Protein AF-A0A959AN49-F1 (afdb_monomer)

Sequence (233 aa):
MRTIIFTMLVCLLNAGLTSAQVLQKGQAVFSFNWQNRVAEVIDVRNNSLACTGTNWAAPACSNTAAITQPSNWSLSRMGAIFGIAIDDKGDVFFASSPILGPAIVSDTGIIFRADGANLNTVSDFILNTNTYGPVIKTNTIPNNKNGFGNIAYDRWYQQLFATNLLDGKIYRISGVGSASGSVESVFTPPFNTFNGDINSPVKPGERCWGIGVNLDNDGVVRVYFAREMPYPS

pLDDT: mean 82.5, std 17.89, range [29.95, 98.75]

Radius of gyration: 21.47 Å; Cα contacts (8 Å, |Δi|>4): 547; chains: 1; bounding box: 66×67×55 Å

Secondary structure (DSSP, 8-state):
--------------------PPP-TTEEEEEEEETTEEEEEEE-S--TT--TTS----STTSTTTEEE--TTSBHHHH-SEEEEEE-TT--EEEEE-GGGS---SSSSEEEEEEETTEEEEEEEEEEEESS-S--TTSSEEE-TT--EEEEEEETTTTEEEEEETTT--EEEEE-TTSSS-EEEEEE--SSPPP-S-TTSPPPTTT-EEEEEEEE-TTS-EEEEEEEPPPPP-

Mean predicted aligned error: 9.12 Å

Solvent-accessible surface area (backbone atoms only — not comparable to full-atom values): 13035 Å² total; per-residue (Å²): 142,81,91,77,86,80,85,74,79,84,77,75,78,80,75,78,73,80,68,63,52,57,77,52,95,54,50,46,80,47,64,46,67,58,94,58,31,15,45,38,32,28,61,61,71,82,51,89,76,53,51,86,99,50,87,50,82,55,52,65,94,44,99,86,34,47,78,43,71,39,84,68,43,13,34,92,73,48,8,11,33,65,8,55,32,62,51,99,74,39,30,36,36,38,22,16,4,44,87,61,40,65,26,40,92,58,86,47,54,46,28,32,37,26,39,14,76,28,50,74,42,74,45,59,25,30,27,46,32,89,61,75,72,92,35,72,77,30,46,43,45,62,32,67,59,49,21,31,24,25,29,26,50,34,84,92,77,52,29,38,40,38,20,29,31,25,58,21,29,38,39,34,30,36,41,71,94,50,83,46,32,30,27,72,46,74,48,74,63,99,54,80,79,62,88,67,53,70,90,55,53,42,53,70,48,38,20,27,32,48,47,42,59,47,74,45,98,87,76,48,78,44,78,48,72,37,66,38,71,52,75,89,127

Nearest PDB structures (foldseek):
  3hfq-assembly2_B  TM=6.419E-01  e=7.170E-03  Lactiplantibacillus plantarum
  3qqz-assembly1_A  TM=5.160E-01  e=2.951E-03  Escherichia coli ABU 83972
  3s8z-assembly1_A  TM=6.381E-01  e=2.640E-01  Homo sapiens
  4q1u-assembly1_A  TM=4.882E-01  e=2.235E-01  hybrid
  2w18-assembly1_A  TM=4.534E-01  e=4.228E+00  Homo sapiens

Structure (mmCIF, N/CA/C/O backbone):
data_AF-A0A959AN49-F1
#
_entry.id   AF-A0A959AN49-F1
#
loop_
_atom_site.group_PDB
_atom_site.id
_atom_site.type_symbol
_atom_site.label_atom_id
_atom_site.label_alt_id
_atom_site.label_comp_id
_atom_site.label_asym_id
_atom_site.label_entity_id
_atom_site.label_seq_id
_atom_site.pdbx_PDB_ins_code
_atom_site.Cartn_x
_atom_site.Cartn_y
_atom_site.Cartn_z
_atom_site.occupancy
_atom_site.B_iso_or_equiv
_atom_site.auth_seq_id
_atom_site.auth_comp_id
_atom_site.auth_asym_id
_atom_site.auth_atom_id
_atom_site.pdbx_PDB_model_num
ATOM 1 N N . MET A 1 1 ? -50.898 42.773 34.263 1.00 39.97 1 MET A N 1
ATOM 2 C CA . MET A 1 1 ? -49.509 42.268 34.216 1.00 39.97 1 MET A CA 1
ATOM 3 C C . MET A 1 1 ? -49.530 40.765 34.432 1.00 39.97 1 MET A C 1
ATOM 5 O O . MET A 1 1 ? -49.804 40.324 35.538 1.00 39.97 1 MET A O 1
ATOM 9 N N . ARG A 1 2 ? -49.334 39.982 33.368 1.00 31.53 2 ARG A N 1
ATOM 10 C CA . ARG A 1 2 ? -49.138 38.529 33.430 1.00 31.53 2 ARG A CA 1
ATOM 11 C C . ARG A 1 2 ? -47.893 38.214 32.612 1.00 31.53 2 ARG A C 1
ATOM 13 O O . ARG A 1 2 ? -47.884 38.433 31.406 1.00 31.53 2 ARG A O 1
ATOM 20 N N . THR A 1 3 ? -46.853 37.764 33.297 1.00 37.12 3 THR A N 1
ATOM 21 C CA . THR A 1 3 ? -45.621 37.247 32.706 1.00 37.12 3 THR A CA 1
ATOM 22 C C . THR A 1 3 ? -45.917 35.860 32.146 1.00 37.12 3 THR A C 1
ATOM 24 O O . THR A 1 3 ? -46.301 34.969 32.900 1.00 37.12 3 THR A O 1
ATOM 27 N N . ILE A 1 4 ? -45.766 35.677 30.834 1.00 35.28 4 ILE A N 1
ATOM 28 C CA . ILE A 1 4 ? -45.760 34.359 30.194 1.00 35.28 4 ILE A CA 1
ATOM 29 C C . ILE A 1 4 ? -44.332 34.131 29.703 1.00 35.28 4 ILE A C 1
ATOM 31 O O . ILE A 1 4 ? -43.870 34.788 28.774 1.00 35.28 4 ILE A O 1
ATOM 35 N N . ILE A 1 5 ? -43.629 33.228 30.383 1.00 39.94 5 ILE A N 1
ATOM 36 C CA . ILE A 1 5 ? -42.334 32.691 29.966 1.00 39.94 5 ILE A CA 1
ATOM 37 C C . ILE A 1 5 ? -42.624 31.694 28.842 1.00 39.94 5 ILE A C 1
ATOM 39 O O . ILE A 1 5 ? -43.214 30.645 29.087 1.00 39.94 5 ILE A O 1
ATOM 43 N N . PHE A 1 6 ? -42.239 32.031 27.612 1.00 31.89 6 PHE A N 1
ATOM 44 C CA . PHE A 1 6 ? -42.234 31.094 26.492 1.00 31.89 6 PHE A CA 1
ATOM 45 C C . PHE A 1 6 ? -40.832 30.494 26.371 1.00 31.89 6 PHE A C 1
ATOM 47 O O . PHE A 1 6 ? -39.927 31.072 25.773 1.00 31.89 6 PHE A O 1
ATOM 54 N N . THR A 1 7 ? -40.646 29.323 26.973 1.00 40.81 7 THR A N 1
ATOM 55 C CA . THR A 1 7 ? -39.551 28.417 26.630 1.00 40.81 7 THR A CA 1
ATOM 56 C C . THR A 1 7 ? -39.954 27.704 25.344 1.00 40.81 7 THR A C 1
ATOM 58 O O . THR A 1 7 ? -40.758 26.778 25.378 1.00 40.81 7 THR A O 1
ATOM 61 N N . MET A 1 8 ? -39.422 28.136 24.201 1.00 31.53 8 MET A N 1
ATOM 62 C CA . MET A 1 8 ? -39.514 27.372 22.957 1.00 31.53 8 MET A CA 1
ATOM 63 C C . MET A 1 8 ? -38.113 26.976 22.502 1.00 31.53 8 MET A C 1
ATOM 65 O O . MET A 1 8 ? -37.390 27.726 21.857 1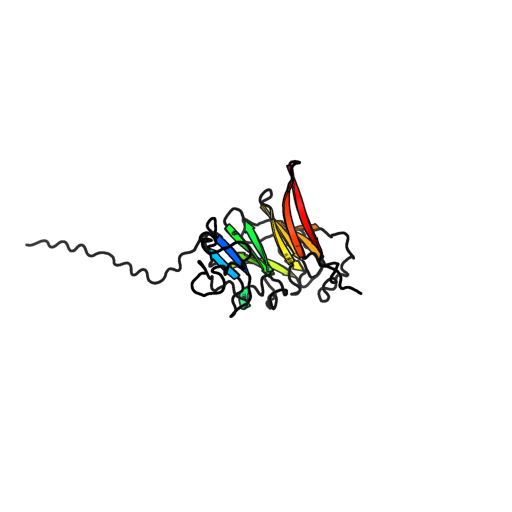.00 31.53 8 MET A O 1
ATOM 69 N N . LEU A 1 9 ? -37.745 25.786 22.980 1.00 31.80 9 LEU A N 1
ATOM 70 C CA . LEU A 1 9 ? -37.114 24.696 22.247 1.00 31.80 9 LEU A CA 1
ATOM 71 C C . LEU A 1 9 ? -36.506 25.102 20.895 1.00 31.80 9 LEU A C 1
ATOM 73 O O . LEU A 1 9 ? -37.203 25.247 19.891 1.00 31.80 9 LEU A O 1
ATOM 77 N N . VAL A 1 10 ? -35.179 25.217 20.881 1.00 33.91 10 VAL A N 1
ATOM 78 C CA . VAL A 1 10 ? -34.376 25.205 19.659 1.00 33.91 10 VAL A CA 1
ATOM 79 C C . VAL A 1 10 ? -34.583 23.841 19.001 1.00 33.91 10 VAL A C 1
ATOM 81 O O . VAL A 1 10 ? -33.917 22.863 19.334 1.00 33.91 10 VAL A O 1
ATOM 84 N N . CYS A 1 11 ? -35.537 23.760 18.077 1.00 29.95 11 CYS A N 1
ATOM 85 C CA . CYS A 1 11 ? -35.588 22.691 17.093 1.00 29.95 11 CYS A CA 1
ATOM 86 C C . CYS A 1 11 ? -34.405 22.893 16.142 1.00 29.95 11 CYS A C 1
ATOM 88 O O . CYS A 1 11 ? -34.531 23.512 15.086 1.00 29.95 11 CYS A O 1
ATOM 90 N N . LEU A 1 12 ? -33.239 22.379 16.537 1.00 34.03 12 LEU A N 1
ATOM 91 C CA . LEU A 1 12 ? -32.187 22.024 15.597 1.00 34.03 12 LEU A CA 1
ATOM 92 C C . LEU A 1 12 ? -32.787 20.984 14.648 1.00 34.03 12 LEU A C 1
ATOM 94 O O . LEU A 1 12 ? -32.855 19.796 14.961 1.00 34.03 12 LEU A O 1
ATOM 98 N N . LEU A 1 13 ? -33.256 21.451 13.489 1.00 35.28 13 LEU A N 1
ATOM 99 C CA . LEU A 1 13 ? -33.349 20.616 12.304 1.00 35.28 13 LEU A CA 1
ATOM 100 C C . LEU A 1 13 ? -31.942 20.075 12.049 1.00 35.28 13 LEU A C 1
ATOM 102 O O . LEU A 1 13 ? -31.096 20.748 11.464 1.00 35.28 13 LEU A O 1
ATOM 106 N N . ASN A 1 14 ? -31.691 18.857 12.518 1.00 35.62 14 ASN A N 1
ATOM 107 C CA . ASN A 1 14 ? -30.514 18.087 12.163 1.00 35.62 14 ASN A CA 1
ATOM 108 C C . ASN A 1 14 ? -30.737 17.549 10.741 1.00 35.62 14 ASN A C 1
ATOM 110 O O . ASN A 1 14 ? -31.022 16.373 10.522 1.00 35.62 14 ASN A O 1
ATOM 114 N N . ALA A 1 15 ? -30.721 18.456 9.766 1.00 35.66 15 ALA A N 1
ATOM 115 C CA . ALA A 1 15 ? -30.702 18.106 8.362 1.00 35.66 15 ALA A CA 1
ATOM 116 C C . ALA A 1 15 ? -29.304 17.559 8.039 1.00 35.66 15 ALA A C 1
ATOM 118 O O . ALA A 1 15 ? -28.360 18.316 7.847 1.00 35.66 15 ALA A O 1
ATOM 119 N N . GLY A 1 16 ? -29.179 16.232 8.014 1.00 35.34 16 GLY A N 1
ATOM 120 C CA . GLY A 1 16 ? -28.219 15.541 7.152 1.00 35.34 16 GLY A CA 1
ATOM 121 C C . GLY A 1 16 ? -26.733 15.819 7.378 1.00 35.34 16 GLY A C 1
ATOM 122 O O . GLY A 1 16 ? -25.984 15.839 6.404 1.00 35.34 16 GLY A O 1
ATOM 123 N N . LEU A 1 17 ? -26.268 15.970 8.620 1.00 35.25 17 LEU A N 1
ATOM 124 C CA . LEU A 1 17 ? -24.846 15.763 8.886 1.00 35.25 17 LEU A CA 1
ATOM 125 C C . LEU A 1 17 ? -24.572 14.261 8.766 1.00 35.25 17 LEU A C 1
ATOM 127 O O . LEU A 1 17 ? -24.818 13.500 9.699 1.00 35.25 17 LEU A O 1
ATOM 131 N N . THR A 1 18 ? -24.096 13.828 7.598 1.00 42.50 18 THR A N 1
ATOM 132 C CA . THR A 1 18 ? -23.381 12.559 7.437 1.00 42.50 18 THR A CA 1
ATOM 133 C C . THR A 1 18 ? -22.259 12.557 8.470 1.00 42.50 18 THR A C 1
ATOM 135 O O . THR A 1 18 ? -21.233 13.210 8.266 1.00 42.50 18 THR A O 1
ATOM 138 N N . SER A 1 19 ? -22.479 11.940 9.634 1.00 45.66 19 SER A N 1
ATOM 139 C CA . SER A 1 19 ? -21.482 11.970 10.695 1.00 45.66 19 SER A CA 1
ATOM 140 C C . SER A 1 19 ? -20.220 11.304 10.169 1.00 45.66 19 SER A C 1
ATOM 142 O O . SER A 1 19 ? -20.286 10.183 9.659 1.00 45.66 19 SER A O 1
ATOM 144 N N . ALA A 1 20 ? -19.089 11.993 10.290 1.00 53.88 20 ALA A N 1
ATOM 145 C CA . ALA A 1 20 ? -17.778 11.378 10.181 1.00 53.88 20 ALA A CA 1
ATOM 146 C C . ALA A 1 20 ? -17.784 10.085 11.011 1.00 53.88 20 ALA A C 1
ATOM 148 O O . ALA A 1 20 ? -18.061 10.120 12.211 1.00 53.88 20 ALA A O 1
ATOM 149 N N . GLN A 1 21 ? -17.588 8.942 10.357 1.00 64.00 21 GLN A N 1
ATOM 150 C CA . GLN A 1 21 ? -17.589 7.651 11.029 1.00 64.00 21 GLN A CA 1
ATOM 151 C C . GLN A 1 21 ? -16.151 7.183 11.216 1.00 64.00 21 GLN A C 1
ATOM 153 O O . GLN A 1 21 ? -15.382 7.165 10.260 1.00 64.00 21 GLN A O 1
ATOM 158 N N . VAL A 1 22 ? -15.831 6.778 12.445 1.00 77.19 22 VAL A N 1
ATOM 159 C CA . VAL A 1 22 ? -14.566 6.138 12.821 1.00 77.19 22 VAL A CA 1
ATOM 160 C C . VAL A 1 22 ? -14.712 4.624 12.721 1.00 77.19 22 VAL A C 1
ATOM 162 O O . VAL A 1 22 ? -15.741 4.083 13.148 1.00 77.19 22 VAL A O 1
ATOM 165 N N . LEU A 1 23 ? -13.683 3.933 12.219 1.00 83.94 23 LEU A N 1
ATOM 166 C CA . LEU A 1 23 ? -13.658 2.469 12.207 1.00 83.94 23 LEU A CA 1
ATOM 167 C C . LEU A 1 23 ? -13.770 1.891 13.625 1.00 83.94 23 LEU A C 1
ATOM 169 O O . LEU A 1 23 ? -13.091 2.315 14.557 1.00 83.94 23 LEU A O 1
ATOM 173 N N . GLN A 1 24 ? -14.622 0.882 13.781 1.00 84.25 24 GLN A N 1
ATOM 174 C CA . GLN A 1 24 ? -14.840 0.165 15.035 1.00 84.25 24 GLN A CA 1
ATOM 175 C C . GLN A 1 24 ? -14.311 -1.267 14.944 1.00 84.25 24 GLN A C 1
ATOM 177 O O . GLN A 1 24 ? -14.293 -1.878 13.875 1.00 84.25 24 GLN A O 1
ATOM 182 N N . LYS A 1 25 ? -13.944 -1.857 16.089 1.00 83.69 25 LYS A N 1
ATOM 183 C CA . LYS A 1 25 ? -13.607 -3.288 16.152 1.00 83.69 25 LYS A CA 1
ATOM 184 C C . LYS A 1 25 ? -14.777 -4.127 15.630 1.00 83.69 25 LYS A C 1
ATOM 186 O O . LYS A 1 25 ? -15.919 -3.923 16.042 1.00 83.69 25 LYS A O 1
ATOM 191 N N . GLY A 1 26 ? -14.469 -5.083 14.755 1.00 81.19 26 GLY A N 1
ATOM 192 C CA . GLY A 1 26 ? -15.471 -5.904 14.073 1.00 81.19 26 GLY A CA 1
ATOM 193 C C . GLY A 1 26 ? -16.054 -5.264 12.810 1.00 81.19 26 GLY A C 1
ATOM 194 O O . GLY A 1 26 ? -16.984 -5.818 12.237 1.00 81.19 26 GLY A O 1
ATOM 195 N N . GLN A 1 27 ? -15.511 -4.130 12.362 1.00 86.12 27 GLN A N 1
ATOM 196 C CA . GLN A 1 27 ? -15.719 -3.620 11.010 1.00 86.12 27 GLN A CA 1
ATOM 197 C C . GLN A 1 27 ? -14.566 -4.061 10.106 1.00 86.12 27 GLN A C 1
ATOM 199 O O . GLN A 1 27 ? -13.435 -4.225 10.566 1.00 86.12 27 GLN A O 1
ATOM 204 N N . ALA A 1 28 ? -14.859 -4.244 8.824 1.00 86.06 28 ALA A N 1
ATOM 205 C CA . ALA A 1 28 ? -13.869 -4.549 7.802 1.00 86.06 28 ALA A CA 1
ATOM 206 C C . ALA A 1 28 ? -13.984 -3.554 6.646 1.00 86.06 28 ALA A C 1
ATOM 208 O O . ALA A 1 28 ? -15.075 -3.074 6.337 1.00 86.06 28 ALA A O 1
ATOM 209 N N . VAL A 1 29 ? -12.854 -3.267 6.004 1.00 90.06 29 VAL A N 1
ATOM 210 C CA . VAL A 1 29 ? -12.814 -2.536 4.736 1.00 90.06 29 VAL A CA 1
ATOM 211 C C . VAL A 1 29 ? -12.725 -3.561 3.617 1.00 90.06 29 VAL A C 1
ATOM 213 O O . VAL A 1 29 ? -11.886 -4.461 3.660 1.00 90.06 29 VAL A O 1
ATOM 216 N N . PHE A 1 30 ? -13.588 -3.424 2.620 1.00 87.19 30 PHE A N 1
ATOM 217 C CA . PHE A 1 30 ? -13.653 -4.315 1.471 1.00 87.19 30 PHE A CA 1
ATOM 218 C C . PHE A 1 30 ? -13.494 -3.506 0.186 1.00 87.19 30 PHE A C 1
ATOM 220 O O . PHE A 1 30 ? -14.112 -2.449 0.070 1.00 87.19 30 PHE A O 1
ATOM 227 N N . SER A 1 31 ? -12.695 -3.984 -0.772 1.00 88.44 31 SER A N 1
ATOM 228 C CA . SER A 1 31 ? -12.625 -3.397 -2.114 1.00 88.44 31 SER A CA 1
ATOM 229 C C . SER A 1 31 ? -13.424 -4.201 -3.129 1.00 88.44 31 SER A C 1
ATOM 231 O O . SER A 1 31 ? -13.550 -5.421 -3.051 1.00 88.44 31 SER A O 1
ATOM 233 N N . PHE A 1 32 ? -13.973 -3.491 -4.104 1.00 86.38 32 PHE A N 1
ATOM 234 C CA . PHE A 1 32 ? -14.733 -4.049 -5.213 1.00 86.38 32 PHE A CA 1
ATOM 235 C C . PHE A 1 32 ? -14.677 -3.079 -6.392 1.00 86.38 32 PHE A C 1
ATOM 237 O O . PHE A 1 32 ? -13.961 -2.084 -6.359 1.00 86.38 32 PHE A O 1
ATOM 244 N N . ASN A 1 33 ? -15.424 -3.353 -7.454 1.00 85.31 33 ASN A N 1
ATOM 245 C CA . ASN A 1 33 ? -15.631 -2.381 -8.517 1.00 85.31 33 ASN A CA 1
ATOM 246 C C . ASN A 1 33 ? -17.067 -2.483 -9.018 1.00 85.31 33 ASN A C 1
ATOM 248 O O . ASN A 1 33 ? -17.422 -3.417 -9.738 1.00 85.31 33 ASN A O 1
ATOM 252 N N . TRP A 1 34 ? -17.912 -1.542 -8.598 1.00 82.31 34 TRP A N 1
ATOM 253 C CA . TRP A 1 34 ? -19.316 -1.536 -8.995 1.00 82.31 34 TRP A CA 1
ATOM 254 C C . TRP A 1 34 ? -19.915 -0.130 -8.934 1.00 82.31 34 TRP A C 1
ATOM 256 O O . TRP A 1 34 ? -19.847 0.540 -7.904 1.00 82.31 34 TRP A O 1
ATOM 266 N N . GLN A 1 35 ? -20.537 0.312 -10.034 1.00 82.81 35 GLN A N 1
ATOM 267 C CA . GLN A 1 35 ? -21.214 1.616 -10.133 1.00 82.81 35 GLN A CA 1
ATOM 268 C C . GLN A 1 35 ? -20.343 2.796 -9.649 1.00 82.81 35 GLN A C 1
ATOM 270 O O . GLN A 1 35 ? -20.770 3.592 -8.817 1.00 82.81 35 GLN A O 1
ATOM 275 N N . ASN A 1 36 ? -19.106 2.898 -10.151 1.00 85.88 36 ASN A N 1
ATOM 276 C CA . ASN A 1 36 ? -18.111 3.912 -9.765 1.00 85.88 36 ASN A CA 1
ATOM 277 C C . ASN A 1 36 ? -17.637 3.846 -8.300 1.00 85.88 36 ASN A C 1
ATOM 279 O O . ASN A 1 36 ? -16.904 4.732 -7.886 1.00 85.88 36 ASN A O 1
ATOM 283 N N . ARG A 1 37 ? -17.989 2.826 -7.512 1.00 87.06 37 ARG A N 1
ATOM 284 C CA . ARG A 1 37 ? -17.449 2.617 -6.156 1.00 87.06 37 ARG A CA 1
ATOM 285 C C . ARG A 1 37 ? -16.350 1.573 -6.162 1.00 87.06 37 ARG A C 1
ATOM 287 O O . ARG A 1 37 ? -16.428 0.615 -6.936 1.00 87.06 37 ARG A O 1
ATOM 294 N N . VAL A 1 38 ? -15.368 1.767 -5.282 1.00 89.62 38 VAL A N 1
ATOM 295 C CA . VAL A 1 38 ? -14.183 0.896 -5.232 1.00 89.62 38 VAL A CA 1
ATOM 296 C C . VAL A 1 38 ? -13.890 0.279 -3.872 1.00 89.62 38 VAL A C 1
ATOM 298 O O . VAL A 1 38 ? -13.113 -0.669 -3.791 1.00 89.62 38 VAL A O 1
ATOM 301 N N . ALA A 1 39 ? -14.517 0.781 -2.810 1.00 89.94 39 ALA A N 1
ATOM 302 C CA . ALA A 1 39 ? -14.430 0.197 -1.482 1.00 89.94 39 ALA A CA 1
ATOM 303 C C . ALA A 1 39 ? -15.630 0.586 -0.609 1.00 89.94 39 ALA A C 1
ATOM 305 O O . ALA A 1 39 ? -16.326 1.563 -0.890 1.00 89.94 39 ALA A O 1
ATOM 306 N N . GLU A 1 40 ? -15.853 -0.169 0.464 1.00 88.00 40 GLU A N 1
ATOM 307 C CA . GLU A 1 40 ? -16.834 0.136 1.508 1.00 88.00 40 GLU A CA 1
ATOM 308 C C . GLU A 1 40 ? -16.386 -0.381 2.879 1.00 88.00 40 GLU A C 1
ATOM 310 O O . GLU A 1 40 ? -15.477 -1.211 2.983 1.00 88.00 40 GLU A O 1
ATOM 315 N N . VAL A 1 41 ? -17.044 0.107 3.934 1.00 86.50 41 VAL A N 1
ATOM 316 C CA . VAL A 1 41 ? -16.907 -0.431 5.293 1.00 86.50 41 VAL A CA 1
ATOM 317 C C . VAL A 1 41 ? -18.122 -1.285 5.627 1.00 86.50 41 VAL A C 1
ATOM 319 O O . VAL A 1 41 ? -19.260 -0.811 5.568 1.00 86.50 41 VAL A O 1
ATOM 322 N N . ILE A 1 42 ? -17.878 -2.523 6.044 1.00 81.94 42 ILE A N 1
ATOM 323 C CA . ILE A 1 42 ? -18.912 -3.495 6.413 1.00 81.94 42 ILE A CA 1
ATOM 324 C C . ILE A 1 42 ? -18.818 -3.878 7.890 1.00 81.94 42 ILE A C 1
ATOM 326 O O . ILE A 1 42 ? -17.731 -3.910 8.470 1.00 81.94 42 ILE A O 1
ATOM 330 N N . ASP A 1 43 ? -19.963 -4.192 8.498 1.00 81.12 43 ASP A N 1
ATOM 331 C CA . ASP A 1 43 ? -20.019 -4.777 9.840 1.00 81.12 43 ASP A CA 1
ATOM 332 C C . ASP A 1 43 ? -19.935 -6.290 9.739 1.00 81.12 43 ASP A C 1
ATOM 334 O O . ASP A 1 43 ? -20.807 -6.916 9.136 1.00 81.12 43 ASP A O 1
ATOM 338 N N . VAL A 1 44 ? -18.919 -6.890 10.353 1.00 80.12 44 VAL A N 1
ATOM 339 C CA . VAL A 1 44 ? -18.777 -8.350 10.382 1.00 80.12 44 VAL A CA 1
ATOM 340 C C . VAL A 1 44 ? -19.126 -8.951 11.744 1.00 80.12 44 VAL A C 1
ATOM 342 O O . VAL A 1 44 ? -18.961 -10.152 11.942 1.00 80.12 44 VAL A O 1
ATOM 345 N N . ARG A 1 45 ? -19.641 -8.157 12.696 1.00 81.44 45 ARG A N 1
ATOM 346 C CA . ARG A 1 45 ? -19.965 -8.634 14.054 1.00 81.44 45 ARG A CA 1
ATOM 347 C C . ARG A 1 45 ? -21.175 -9.560 14.096 1.00 81.44 45 ARG A C 1
ATOM 349 O O . ARG A 1 45 ? 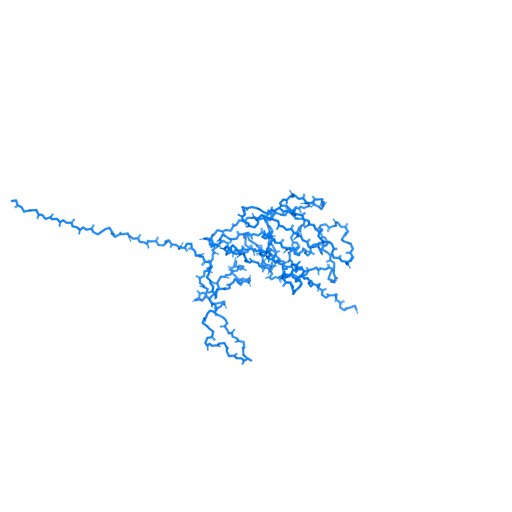-21.215 -10.450 14.940 1.00 81.44 45 ARG A O 1
ATOM 356 N N . ASN A 1 46 ? -22.159 -9.368 13.216 1.00 76.94 46 ASN A N 1
ATOM 357 C CA . ASN A 1 46 ? -23.309 -10.269 13.132 1.00 76.94 46 ASN A CA 1
ATOM 358 C C . ASN A 1 46 ? -23.021 -11.425 12.169 1.00 76.94 46 ASN A C 1
ATOM 360 O O . ASN A 1 46 ? -23.429 -11.399 11.013 1.00 76.94 46 ASN A O 1
ATOM 364 N N . ASN A 1 47 ? -22.354 -12.455 12.674 1.00 75.88 47 ASN A N 1
ATOM 365 C CA . ASN A 1 47 ? -22.030 -13.674 11.937 1.00 75.88 47 ASN A CA 1
ATOM 366 C C . ASN A 1 47 ? -22.994 -14.837 12.242 1.00 75.88 47 ASN A C 1
ATOM 368 O O . ASN A 1 47 ? -22.671 -15.988 11.962 1.00 75.88 47 ASN A O 1
ATOM 372 N N . SER A 1 48 ? -24.179 -14.562 12.800 1.00 76.75 48 SER A N 1
ATOM 373 C CA . SER A 1 48 ? -25.155 -15.601 13.184 1.00 76.75 48 SER A CA 1
ATOM 374 C C . SER A 1 48 ? -25.601 -16.497 12.018 1.00 76.75 48 SER A C 1
ATOM 376 O O . SER A 1 48 ? -26.000 -17.637 12.237 1.00 76.75 48 SER A O 1
ATOM 378 N N . LEU A 1 49 ? -25.487 -15.999 10.781 1.00 72.25 49 LEU A N 1
ATOM 379 C CA . LEU A 1 49 ? -25.797 -16.716 9.539 1.00 72.25 49 LEU A CA 1
ATOM 380 C C . LEU A 1 49 ? -24.548 -17.261 8.814 1.00 72.25 49 LEU A C 1
ATOM 382 O O . LEU A 1 49 ? -24.656 -17.766 7.697 1.00 72.25 49 LEU A O 1
ATOM 386 N N . ALA A 1 50 ? -23.358 -17.153 9.410 1.00 76.38 50 ALA A N 1
ATOM 387 C CA . ALA A 1 50 ? -22.102 -17.625 8.830 1.00 76.38 50 ALA A CA 1
ATOM 388 C C . ALA A 1 50 ? -21.867 -19.116 9.143 1.00 76.38 50 ALA A C 1
ATOM 390 O O . ALA A 1 50 ? -20.981 -19.475 9.920 1.00 76.38 50 ALA A O 1
ATOM 391 N N . CYS A 1 51 ? -22.690 -20.001 8.572 1.00 76.44 51 CYS A N 1
ATOM 392 C CA . CYS A 1 51 ? -22.558 -21.446 8.777 1.00 76.44 51 CYS A CA 1
ATOM 393 C C . CYS A 1 51 ? -21.256 -21.997 8.169 1.00 76.44 51 CYS A C 1
ATOM 395 O O . CYS A 1 51 ? -20.887 -21.664 7.042 1.00 76.44 51 CYS A O 1
ATOM 397 N N . THR A 1 52 ? -20.582 -22.902 8.882 1.00 80.50 52 THR A N 1
ATOM 398 C CA . THR A 1 52 ? -19.388 -23.592 8.372 1.00 80.50 52 THR A CA 1
ATOM 399 C 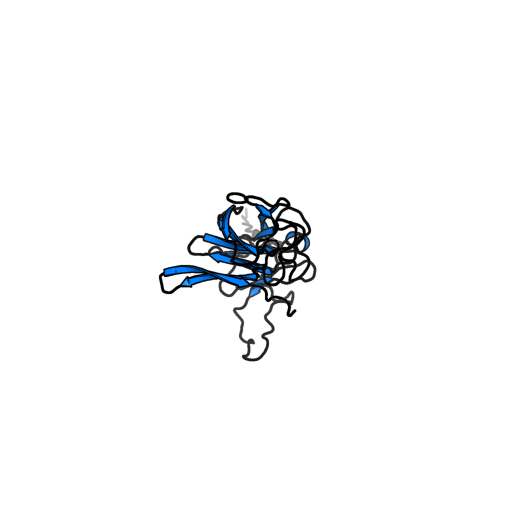C . THR A 1 52 ? -19.705 -24.368 7.091 1.00 80.50 52 THR A C 1
ATOM 401 O O . THR A 1 52 ? -20.740 -25.023 6.991 1.00 80.50 52 THR A O 1
ATOM 404 N N . GLY A 1 53 ? -18.809 -24.307 6.103 1.00 79.12 53 GLY A N 1
ATOM 405 C CA . GLY A 1 53 ? -18.953 -25.029 4.833 1.00 79.12 53 GLY A CA 1
ATOM 406 C C . GLY A 1 53 ? -19.925 -24.393 3.832 1.00 79.12 53 GLY A C 1
ATOM 407 O O . GLY A 1 53 ? -20.069 -24.913 2.731 1.00 79.12 53 GLY A O 1
ATOM 408 N N . THR A 1 54 ? -20.560 -23.269 4.178 1.00 74.88 54 THR A N 1
ATOM 409 C CA . THR A 1 54 ? -21.382 -22.475 3.255 1.00 74.88 54 THR A CA 1
ATOM 410 C C . THR A 1 54 ? -20.771 -21.088 3.101 1.00 74.88 54 THR A C 1
ATOM 412 O O . THR A 1 54 ? -20.260 -20.524 4.068 1.00 74.88 54 THR A O 1
ATOM 415 N N . ASN A 1 55 ? -20.828 -20.519 1.894 1.00 68.81 55 ASN A N 1
ATOM 416 C CA . ASN A 1 55 ? -20.459 -19.120 1.705 1.00 68.81 55 ASN A CA 1
ATOM 417 C C . ASN A 1 55 ? -21.391 -18.258 2.551 1.00 68.81 55 ASN A C 1
ATOM 419 O O . ASN A 1 55 ? -22.593 -18.186 2.289 1.00 68.81 55 ASN A O 1
ATOM 423 N N . TRP A 1 56 ? -20.832 -17.597 3.561 1.00 67.69 56 TRP A N 1
ATOM 424 C CA . TRP A 1 56 ? -21.563 -16.556 4.251 1.00 67.69 56 TRP A CA 1
ATOM 425 C C . TRP A 1 56 ? -21.774 -15.427 3.250 1.00 67.69 56 TRP A C 1
ATOM 427 O O . TRP A 1 56 ? -20.807 -14.828 2.776 1.00 67.69 56 TRP A O 1
ATOM 437 N N . ALA A 1 57 ? -23.033 -15.163 2.905 1.00 63.16 57 ALA A N 1
ATOM 438 C CA . ALA A 1 57 ? -23.402 -13.927 2.238 1.00 63.16 57 ALA A CA 1
ATOM 439 C C . ALA A 1 57 ? -23.139 -12.799 3.238 1.00 63.16 57 ALA A C 1
ATOM 441 O O . ALA A 1 57 ? -24.025 -12.404 4.000 1.00 63.16 57 ALA A O 1
ATOM 442 N N . ALA A 1 58 ? -21.876 -12.368 3.299 1.00 56.66 58 ALA A N 1
ATOM 443 C CA . ALA A 1 58 ? -21.479 -11.230 4.093 1.00 56.66 58 ALA A CA 1
ATOM 444 C C . ALA A 1 58 ? -22.400 -10.066 3.699 1.00 56.66 58 ALA A C 1
ATOM 446 O O . ALA A 1 58 ? -22.787 -9.971 2.533 1.00 56.66 58 ALA A O 1
ATOM 447 N N . PRO A 1 59 ? -22.759 -9.179 4.635 1.00 58.62 59 PRO A N 1
ATOM 448 C CA . PRO A 1 59 ? -23.679 -8.079 4.353 1.00 58.62 59 PRO A CA 1
ATOM 449 C C . PRO A 1 59 ? -23.264 -7.232 3.109 1.00 58.62 59 PRO A C 1
ATOM 451 O O . PRO A 1 59 ? -24.099 -6.623 2.437 1.00 58.62 59 PRO A O 1
ATOM 454 N N . ALA A 1 60 ? -21.975 -7.251 2.758 1.00 52.50 60 ALA A N 1
ATOM 455 C CA . ALA A 1 60 ? -21.360 -6.571 1.623 1.00 52.50 60 ALA A CA 1
ATOM 456 C C . ALA A 1 60 ? -21.949 -6.957 0.252 1.00 52.50 60 ALA A C 1
ATOM 458 O O . ALA A 1 60 ? -22.072 -8.136 -0.072 1.00 52.50 60 ALA A O 1
ATOM 459 N N . CYS A 1 61 ? -22.200 -5.941 -0.581 1.00 47.84 61 CYS A N 1
ATOM 460 C CA . CYS A 1 61 ? -22.828 -5.935 -1.921 1.00 47.84 61 CYS A CA 1
ATOM 461 C C . CYS A 1 61 ? -24.316 -5.554 -1.991 1.00 47.84 61 CYS A C 1
ATOM 463 O O . CYS A 1 61 ? -24.817 -5.328 -3.093 1.00 47.84 61 CYS A O 1
ATOM 465 N N . SER A 1 62 ? -25.021 -5.401 -0.866 1.00 43.62 62 SER A N 1
ATOM 466 C CA . SER A 1 62 ? -26.318 -4.712 -0.855 1.00 43.62 62 SER A CA 1
ATOM 467 C C . SER A 1 62 ? -26.156 -3.334 -0.218 1.00 43.62 62 SER A C 1
ATOM 469 O O . SER A 1 62 ? -25.540 -3.175 0.833 1.00 43.62 62 SER A O 1
ATOM 471 N N . ASN A 1 63 ? -26.735 -2.320 -0.851 1.00 49.88 63 ASN A N 1
ATOM 472 C CA . ASN A 1 63 ? -26.901 -0.952 -0.341 1.00 49.88 63 ASN A CA 1
ATOM 473 C C . ASN A 1 63 ? -27.464 -0.847 1.095 1.00 49.88 63 ASN A C 1
ATOM 475 O O . ASN A 1 63 ? -27.486 0.241 1.660 1.00 49.88 63 ASN A O 1
ATOM 479 N N . THR A 1 64 ? -27.931 -1.948 1.677 1.00 47.97 64 THR A N 1
ATOM 480 C CA . THR A 1 64 ? -28.543 -2.042 3.003 1.00 47.97 64 THR A CA 1
ATOM 481 C C . THR A 1 64 ? -27.595 -2.458 4.130 1.00 47.97 64 THR A C 1
ATOM 483 O O . THR A 1 64 ? -28.018 -2.462 5.282 1.00 47.97 64 THR A O 1
ATOM 486 N N . ALA A 1 65 ? -26.345 -2.823 3.834 1.00 51.97 65 ALA A N 1
ATOM 487 C CA . ALA A 1 65 ? -25.494 -3.526 4.797 1.00 51.97 65 ALA A CA 1
ATOM 488 C C . ALA A 1 65 ? -24.047 -3.012 4.931 1.00 51.97 65 ALA A C 1
ATOM 490 O O . ALA A 1 65 ? -23.323 -3.423 5.843 1.00 51.97 65 ALA A O 1
ATOM 491 N N . ALA A 1 66 ? -23.631 -2.089 4.067 1.00 58.12 66 ALA A N 1
ATOM 492 C CA . ALA A 1 66 ? -22.460 -1.270 4.336 1.00 58.12 66 ALA A CA 1
ATOM 493 C C . ALA A 1 66 ? -22.787 -0.291 5.470 1.00 58.12 66 ALA A C 1
ATOM 495 O O . ALA A 1 66 ? -23.817 0.383 5.435 1.00 58.12 66 ALA A O 1
ATOM 496 N N . ILE A 1 67 ? -21.912 -0.197 6.471 1.00 61.59 67 ILE A N 1
ATOM 497 C CA . ILE A 1 67 ? -22.073 0.793 7.544 1.00 61.59 67 ILE A CA 1
ATOM 498 C C . ILE A 1 67 ? -21.737 2.186 7.007 1.00 61.59 67 ILE A C 1
ATOM 500 O O . ILE A 1 67 ? -22.370 3.171 7.375 1.00 61.59 67 ILE A O 1
ATOM 504 N N . THR A 1 68 ? -20.747 2.266 6.113 1.00 73.00 68 THR A N 1
ATOM 505 C CA . THR A 1 68 ? -20.318 3.520 5.491 1.00 73.00 68 THR A CA 1
ATOM 506 C C . THR A 1 68 ? -19.957 3.283 4.036 1.00 73.00 68 THR A C 1
ATOM 508 O O . THR A 1 68 ? -19.200 2.367 3.713 1.00 73.00 68 THR A O 1
ATOM 511 N N . GLN A 1 69 ? -20.453 4.164 3.169 1.00 75.06 69 GLN A N 1
ATOM 512 C CA . GLN A 1 69 ? -20.073 4.237 1.759 1.00 75.06 69 GLN A CA 1
ATOM 513 C C . GLN A 1 69 ? -19.645 5.672 1.424 1.00 75.06 69 GLN A C 1
ATOM 515 O O . GLN A 1 69 ? -20.461 6.451 0.922 1.00 75.06 69 GLN A O 1
ATOM 520 N N . PRO A 1 70 ? -18.392 6.058 1.729 1.00 82.06 70 PRO A N 1
ATOM 521 C CA . PRO A 1 70 ? -17.875 7.374 1.377 1.00 82.06 70 PRO A CA 1
ATOM 522 C C . PRO A 1 70 ? -17.976 7.627 -0.130 1.00 82.06 70 PRO A C 1
ATOM 524 O O . PRO A 1 70 ? -17.461 6.859 -0.942 1.00 82.06 70 PRO A O 1
ATOM 527 N N . SER A 1 71 ? -18.629 8.718 -0.531 1.00 81.88 71 SER A N 1
ATOM 528 C CA . SER A 1 71 ? -18.890 9.017 -1.950 1.00 81.88 71 SER A CA 1
ATOM 529 C C . SER A 1 71 ? -17.620 9.273 -2.770 1.00 81.88 71 SER A C 1
ATOM 531 O O . SER A 1 71 ? -17.627 9.130 -3.992 1.00 81.88 71 SER A O 1
ATOM 533 N N . ASN A 1 72 ? -16.517 9.632 -2.112 1.00 86.38 72 ASN A N 1
ATOM 534 C CA . ASN A 1 72 ? -15.220 9.870 -2.739 1.00 86.38 72 ASN A CA 1
ATOM 535 C C . ASN A 1 72 ? -14.347 8.612 -2.861 1.00 86.38 72 ASN A C 1
ATOM 537 O O . ASN A 1 72 ? -13.321 8.680 -3.541 1.00 86.38 72 ASN A O 1
ATOM 541 N N . TRP A 1 73 ? -14.761 7.466 -2.306 1.00 91.25 73 TRP A N 1
ATOM 542 C CA . TRP A 1 73 ? -14.132 6.164 -2.557 1.00 91.25 73 TRP A CA 1
ATOM 543 C C . TRP A 1 73 ? -14.613 5.604 -3.897 1.00 91.25 73 TRP A C 1
ATOM 545 O O . TRP A 1 73 ? -15.359 4.623 -3.983 1.00 91.25 73 TRP A O 1
ATOM 555 N N . SER A 1 74 ? -14.212 6.296 -4.965 1.00 89.69 74 SER A N 1
ATOM 556 C CA . SER A 1 74 ? -14.744 6.099 -6.310 1.00 89.69 74 SER A CA 1
ATOM 557 C C . SER A 1 74 ? -13.684 5.737 -7.341 1.00 89.69 74 SER A C 1
ATOM 559 O O . SER A 1 74 ? -12.527 6.141 -7.223 1.00 89.69 74 SER A O 1
ATOM 561 N N . LEU A 1 75 ? -14.098 5.047 -8.405 1.00 88.75 75 LEU A N 1
ATOM 562 C CA . LEU A 1 75 ? -13.224 4.667 -9.518 1.00 88.75 75 LEU A CA 1
ATOM 563 C C . LEU A 1 75 ? -12.619 5.912 -10.180 1.00 88.75 75 LEU A C 1
ATOM 565 O O . LEU A 1 75 ? -11.428 5.938 -10.475 1.00 88.75 75 LEU A O 1
ATOM 569 N N . SER A 1 76 ? -13.406 6.982 -10.315 1.00 87.88 76 SER A N 1
ATOM 570 C CA . SER A 1 76 ? -12.947 8.281 -10.819 1.00 87.88 76 SER A CA 1
ATOM 571 C C . SER A 1 76 ? -11.896 8.981 -9.947 1.00 87.88 76 SER A C 1
ATOM 573 O O . SER A 1 76 ? -11.140 9.794 -10.470 1.00 87.88 76 SER A O 1
ATOM 575 N N . ARG A 1 77 ? -11.845 8.709 -8.633 1.00 89.38 77 ARG A N 1
ATOM 576 C CA . ARG A 1 77 ? -10.926 9.374 -7.686 1.00 89.38 77 ARG A CA 1
ATOM 577 C C . ARG A 1 77 ? -9.707 8.529 -7.332 1.00 89.38 77 ARG A C 1
ATOM 579 O O . ARG A 1 77 ? -8.643 9.100 -7.096 1.00 89.38 77 ARG A O 1
ATOM 586 N N . MET A 1 78 ? -9.906 7.215 -7.228 1.00 91.38 78 MET A N 1
ATOM 587 C CA . MET A 1 78 ? -8.986 6.247 -6.617 1.00 91.38 78 MET A CA 1
ATOM 588 C C . MET A 1 78 ? -8.602 5.089 -7.546 1.00 91.38 78 MET A C 1
ATOM 590 O O . MET A 1 78 ? -7.675 4.349 -7.223 1.00 91.38 78 MET A O 1
ATOM 594 N N . GLY A 1 79 ? -9.265 4.951 -8.705 1.00 90.75 79 GLY A N 1
ATOM 595 C CA . GLY A 1 79 ? -9.114 3.787 -9.576 1.00 90.75 79 GLY A CA 1
ATOM 596 C C . GLY A 1 79 ? -9.556 2.508 -8.875 1.00 90.75 79 GLY A C 1
ATOM 597 O O . GLY A 1 79 ? -10.015 2.535 -7.734 1.00 90.75 79 GLY A O 1
ATOM 598 N N . ALA A 1 80 ? -9.454 1.373 -9.558 1.00 90.94 80 ALA A N 1
ATOM 599 C CA . ALA A 1 80 ? -9.710 0.092 -8.919 1.00 90.94 80 ALA A CA 1
ATOM 600 C C . ALA A 1 80 ? -8.690 -0.134 -7.794 1.00 90.94 80 ALA A C 1
ATOM 602 O O . ALA A 1 80 ? -7.510 0.193 -7.928 1.00 90.94 80 ALA A O 1
ATOM 603 N N . ILE A 1 81 ? -9.158 -0.675 -6.671 1.00 92.69 81 ILE A N 1
ATOM 604 C CA . ILE A 1 81 ? -8.361 -0.871 -5.462 1.00 92.69 81 ILE A CA 1
ATOM 605 C C . ILE A 1 81 ? -8.167 -2.358 -5.224 1.00 92.69 81 ILE A C 1
ATOM 607 O O . ILE A 1 81 ? -9.137 -3.111 -5.165 1.00 92.69 81 ILE A O 1
ATOM 611 N N . PHE A 1 82 ? -6.918 -2.767 -5.021 1.00 92.31 82 PHE A N 1
ATOM 612 C CA . PHE A 1 82 ? -6.605 -4.117 -4.553 1.00 92.31 82 PHE A CA 1
ATOM 613 C C . PHE A 1 82 ? -5.897 -4.085 -3.199 1.00 92.31 82 PHE A C 1
ATOM 615 O O . PHE A 1 82 ? -6.312 -4.782 -2.278 1.00 92.31 82 PHE A O 1
ATOM 622 N N . GLY A 1 83 ? -4.858 -3.259 -3.056 1.00 94.50 83 GLY A N 1
ATOM 623 C CA . GLY A 1 83 ? -4.125 -3.160 -1.801 1.00 94.50 83 GLY A CA 1
ATOM 624 C C . GLY A 1 83 ? -4.877 -2.344 -0.755 1.00 94.50 83 GLY A C 1
ATOM 625 O O . GLY A 1 83 ? -5.303 -1.224 -1.043 1.00 94.50 83 GLY A O 1
ATOM 626 N N . ILE A 1 84 ? -5.002 -2.887 0.457 1.00 96.06 84 ILE A N 1
ATOM 627 C CA . ILE A 1 84 ? -5.639 -2.218 1.598 1.00 96.06 84 ILE A CA 1
ATOM 628 C C . ILE A 1 84 ? -4.797 -2.452 2.852 1.00 96.06 84 ILE A C 1
ATOM 630 O O . ILE A 1 84 ? -4.398 -3.580 3.133 1.00 96.06 84 ILE A O 1
ATOM 634 N N . ALA A 1 85 ? -4.578 -1.402 3.639 1.00 97.19 85 ALA A N 1
ATOM 635 C CA . ALA A 1 85 ? -4.046 -1.508 4.995 1.00 97.19 85 ALA A CA 1
ATOM 636 C C . ALA A 1 85 ? -4.789 -0.549 5.931 1.00 97.19 85 ALA A C 1
ATOM 638 O O . ALA A 1 85 ? -5.320 0.466 5.488 1.00 97.19 85 ALA A O 1
ATOM 639 N N . ILE A 1 86 ? -4.826 -0.868 7.223 1.00 95.69 86 ILE A N 1
ATOM 640 C CA . ILE A 1 86 ? -5.437 -0.028 8.259 1.00 95.69 86 ILE A CA 1
ATOM 641 C C . ILE A 1 86 ? -4.386 0.179 9.345 1.00 95.69 86 ILE A C 1
ATOM 643 O O . ILE A 1 86 ? -3.754 -0.795 9.765 1.00 95.69 86 ILE A O 1
ATOM 647 N N . ASP A 1 87 ? -4.174 1.424 9.766 1.00 95.44 87 ASP A N 1
ATOM 648 C CA . ASP A 1 87 ? -3.217 1.734 10.827 1.00 95.44 87 ASP A CA 1
ATOM 649 C C . ASP A 1 87 ? -3.829 1.645 12.238 1.00 95.44 87 ASP A C 1
ATOM 651 O O . ASP A 1 87 ? -5.012 1.351 12.424 1.00 95.44 87 ASP A O 1
ATOM 655 N N . ASP A 1 88 ? -3.019 1.915 13.266 1.00 92.62 88 ASP A N 1
ATOM 656 C CA . ASP A 1 88 ? -3.474 1.863 14.662 1.00 92.62 88 ASP A CA 1
ATOM 657 C C . ASP A 1 88 ? -4.479 2.975 15.033 1.00 92.62 88 ASP A C 1
ATOM 659 O O . ASP A 1 88 ? -5.116 2.895 16.086 1.00 92.62 88 ASP A O 1
ATOM 663 N N . LYS A 1 89 ? -4.624 4.015 14.200 1.00 91.50 8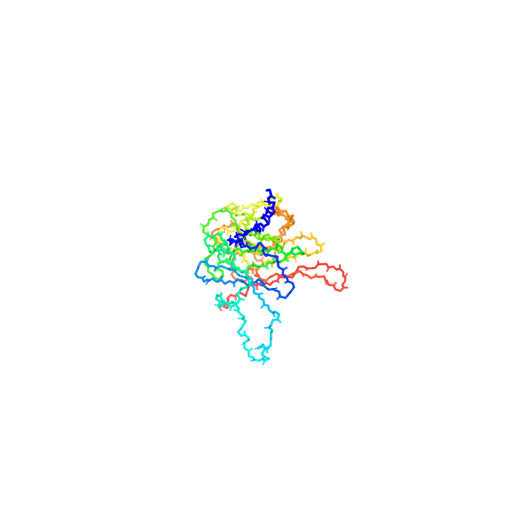9 LYS A N 1
ATOM 664 C CA . LYS A 1 89 ? -5.590 5.113 14.371 1.00 91.50 89 LYS A CA 1
ATOM 665 C C . LYS A 1 89 ? -6.879 4.887 13.579 1.00 91.50 89 LYS A C 1
ATOM 667 O O . LYS A 1 89 ? -7.830 5.647 13.751 1.00 91.50 89 LYS A O 1
ATOM 672 N N . GLY A 1 90 ? -6.926 3.842 12.755 1.00 91.75 90 GLY A N 1
ATOM 673 C CA . GLY A 1 90 ? -8.042 3.553 11.865 1.00 91.75 90 GLY A CA 1
ATOM 674 C C . GLY A 1 90 ? -7.982 4.313 10.541 1.00 91.75 90 GLY A C 1
ATOM 675 O O . GLY A 1 90 ? -8.971 4.281 9.810 1.00 91.75 90 GLY A O 1
ATOM 676 N N . ASP A 1 91 ? -6.866 4.977 10.221 1.00 94.94 91 ASP A N 1
ATOM 677 C CA . ASP A 1 91 ? -6.636 5.478 8.869 1.00 94.94 91 ASP A CA 1
ATOM 678 C C . ASP A 1 91 ? -6.585 4.295 7.905 1.00 94.94 91 ASP A C 1
ATOM 680 O O . ASP A 1 91 ? -5.943 3.274 8.177 1.00 94.94 91 ASP A O 1
ATOM 684 N N . VAL A 1 92 ? -7.252 4.439 6.763 1.00 96.38 92 VAL A N 1
ATOM 685 C CA . VAL A 1 92 ? -7.309 3.390 5.745 1.00 96.38 92 VAL A CA 1
ATOM 686 C C . VAL A 1 92 ? -6.454 3.793 4.563 1.00 96.38 92 VAL A C 1
ATOM 688 O O . VAL A 1 92 ? -6.666 4.835 3.946 1.00 96.38 92 VAL A O 1
ATOM 691 N N . PHE A 1 93 ? -5.501 2.942 4.221 1.00 97.81 93 PHE A N 1
ATOM 692 C CA . PHE A 1 93 ? -4.640 3.117 3.069 1.00 97.81 93 PHE A CA 1
ATOM 693 C C . PHE A 1 93 ? -5.128 2.240 1.932 1.00 97.81 93 PHE A C 1
ATOM 695 O O . PHE A 1 93 ? -5.437 1.066 2.131 1.00 97.81 93 PHE A O 1
ATOM 702 N N . PHE A 1 94 ? -5.164 2.812 0.735 1.00 96.00 94 PHE A N 1
ATOM 703 C CA . PHE A 1 94 ? -5.633 2.143 -0.470 1.00 96.00 94 PHE A CA 1
ATOM 704 C C . PHE A 1 94 ? -4.589 2.263 -1.567 1.00 96.00 94 PHE A C 1
ATOM 706 O O . PHE A 1 94 ? -4.122 3.366 -1.841 1.00 96.00 94 PHE A O 1
ATOM 713 N N . ALA A 1 95 ? -4.255 1.160 -2.228 1.00 94.94 95 ALA A N 1
ATOM 714 C C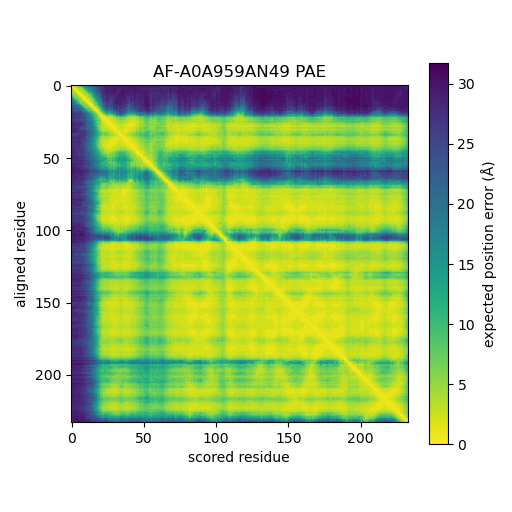A . ALA A 1 95 ? -3.354 1.164 -3.373 1.00 94.94 95 ALA A CA 1
ATOM 715 C C . ALA A 1 95 ? -4.113 0.849 -4.667 1.00 94.94 95 ALA A C 1
ATOM 717 O O . ALA A 1 95 ? -4.790 -0.182 -4.777 1.00 94.94 95 ALA A O 1
ATOM 718 N N . SER A 1 96 ? -3.976 1.747 -5.647 1.00 93.31 96 SER A N 1
ATOM 719 C CA . SER A 1 96 ? -4.582 1.585 -6.970 1.00 93.31 96 SER A CA 1
ATOM 720 C C . SER A 1 96 ? -3.966 0.391 -7.695 1.00 93.31 96 SER A C 1
ATOM 722 O O . SER A 1 96 ? -2.745 0.224 -7.729 1.00 93.31 96 SER A O 1
ATOM 724 N N . SER A 1 97 ? -4.807 -0.426 -8.319 1.00 91.19 97 SER A N 1
ATOM 725 C CA . SER A 1 97 ? -4.410 -1.665 -8.975 1.00 91.19 97 SER A CA 1
ATOM 726 C C . SER A 1 97 ? -5.338 -2.015 -10.134 1.00 91.19 97 SER A C 1
ATOM 728 O O . SER A 1 97 ? -6.555 -1.938 -9.968 1.00 91.19 97 SER A O 1
ATOM 730 N N . PRO A 1 98 ? -4.809 -2.470 -11.285 1.00 86.81 98 PRO A N 1
ATOM 731 C CA . PRO A 1 98 ? -5.639 -2.876 -12.407 1.00 86.81 98 PRO A CA 1
ATOM 732 C C . PRO A 1 98 ? -6.300 -4.262 -12.218 1.00 86.81 98 PRO A C 1
ATOM 734 O O . PRO A 1 98 ? -7.007 -4.743 -13.100 1.00 86.81 98 PRO A O 1
ATOM 737 N N . ILE A 1 99 ? -6.047 -4.949 -11.095 1.00 83.75 99 ILE A N 1
ATOM 738 C CA . ILE A 1 99 ? -6.467 -6.346 -10.876 1.00 83.75 99 ILE A CA 1
ATOM 739 C C . ILE A 1 99 ? -7.996 -6.494 -10.820 1.00 83.75 99 ILE A C 1
ATOM 741 O O . ILE A 1 99 ? -8.538 -7.457 -11.355 1.00 83.75 99 ILE A O 1
ATOM 745 N N . LEU A 1 100 ? -8.697 -5.551 -10.182 1.00 81.12 100 LEU A N 1
ATOM 746 C CA . LEU A 1 100 ? -10.160 -5.585 -10.010 1.00 81.12 100 LEU A CA 1
ATOM 747 C C . LEU A 1 100 ? -10.901 -4.612 -10.949 1.00 81.12 100 LEU A C 1
ATOM 749 O O . LEU A 1 100 ? -12.089 -4.334 -10.775 1.00 81.12 100 LEU A O 1
ATOM 753 N N . GLY A 1 101 ? -10.212 -4.051 -11.941 1.00 80.81 101 GLY A N 1
ATOM 754 C CA . GLY A 1 101 ? -10.756 -3.030 -12.834 1.00 80.81 101 GLY A CA 1
ATOM 755 C C . GLY A 1 101 ? -9.679 -2.078 -13.334 1.00 80.81 101 GLY A C 1
ATOM 756 O O . GLY A 1 101 ? -8.509 -2.334 -13.116 1.00 80.81 101 GLY A O 1
ATOM 757 N N . PRO A 1 102 ? -10.021 -0.964 -13.993 1.00 75.12 102 PRO A N 1
ATOM 758 C CA . PRO A 1 102 ? -9.005 -0.015 -14.433 1.00 75.12 102 PRO A CA 1
ATOM 759 C C . PRO A 1 102 ? -8.332 0.653 -13.223 1.00 75.12 102 PRO A C 1
ATOM 761 O O . PRO A 1 102 ? -9.013 1.198 -12.353 1.00 75.12 102 PRO A O 1
ATOM 764 N N . ALA A 1 103 ? -6.997 0.643 -13.177 1.00 70.00 103 ALA A N 1
ATOM 765 C CA . ALA A 1 103 ? -6.245 1.508 -12.268 1.00 70.00 103 ALA A CA 1
ATOM 766 C C . ALA A 1 103 ? -6.516 2.991 -12.596 1.00 70.00 103 ALA A C 1
ATOM 768 O O . ALA A 1 103 ? -6.987 3.312 -13.690 1.00 70.00 103 ALA A O 1
ATOM 769 N N . ILE A 1 104 ? -6.225 3.887 -11.645 1.00 64.75 104 ILE A N 1
ATOM 770 C CA . ILE A 1 104 ? -6.387 5.346 -11.777 1.00 64.75 104 ILE A CA 1
ATOM 771 C C . ILE A 1 104 ? -6.027 5.871 -13.173 1.00 64.75 104 ILE A C 1
ATOM 773 O O . ILE A 1 104 ? -4.966 5.580 -13.729 1.00 64.75 104 ILE A O 1
ATOM 777 N N . VAL A 1 105 ? -6.892 6.761 -13.664 1.00 56.16 105 VAL A N 1
ATOM 778 C CA . VAL A 1 105 ? -6.800 7.466 -14.951 1.00 56.16 105 VAL A CA 1
ATOM 779 C C . VAL A 1 105 ? -6.384 8.949 -14.770 1.00 56.16 105 VAL A C 1
ATOM 781 O O . VAL A 1 105 ? -6.631 9.772 -15.642 1.00 56.16 105 VAL A O 1
ATOM 784 N N . SER A 1 106 ? -5.717 9.314 -13.666 1.00 54.94 106 SER A N 1
ATOM 785 C CA . SER A 1 106 ? -5.177 10.665 -13.400 1.00 54.94 106 SER A CA 1
ATOM 786 C C . SER A 1 106 ? -3.748 10.621 -12.844 1.00 54.94 106 SER A C 1
ATOM 788 O O . SER A 1 106 ? -3.463 9.842 -11.942 1.00 54.94 106 SER A O 1
ATOM 790 N N . ASP A 1 107 ? -2.859 11.484 -13.332 1.00 56.41 107 ASP A N 1
ATOM 791 C CA . ASP A 1 107 ? -1.402 11.389 -13.125 1.00 56.41 107 ASP A CA 1
ATOM 792 C C . ASP A 1 107 ? -0.878 11.799 -11.725 1.00 56.41 107 ASP A C 1
ATOM 794 O O . ASP A 1 107 ? 0.317 12.044 -11.575 1.00 56.41 107 ASP A O 1
ATOM 798 N N . THR A 1 108 ? -1.724 11.882 -10.691 1.00 78.56 108 THR A N 1
ATOM 799 C CA . THR A 1 108 ? -1.329 12.351 -9.347 1.00 78.56 108 THR A CA 1
ATOM 800 C C . THR A 1 108 ? -1.190 11.228 -8.319 1.00 78.56 108 THR A C 1
ATOM 802 O O . THR A 1 108 ? -0.066 10.818 -8.057 1.00 78.56 108 THR A O 1
ATOM 805 N N . GLY A 1 109 ? -2.275 10.731 -7.716 1.00 88.19 109 GLY A N 1
ATOM 806 C CA . GLY A 1 109 ? -2.233 9.784 -6.588 1.00 88.19 109 GLY A CA 1
ATOM 807 C C . GLY A 1 109 ? -2.250 8.304 -6.986 1.00 88.19 109 GLY A C 1
ATOM 808 O O . GLY A 1 109 ? -2.963 7.913 -7.908 1.00 88.19 109 GLY A O 1
ATOM 809 N N . ILE A 1 110 ? -1.492 7.471 -6.266 1.00 92.81 110 ILE A N 1
ATOM 810 C CA . ILE A 1 110 ? -1.434 6.009 -6.488 1.00 92.81 110 ILE A CA 1
ATOM 811 C C . ILE A 1 110 ? -1.577 5.176 -5.211 1.00 92.81 110 ILE A C 1
ATOM 813 O O . ILE A 1 110 ? -2.023 4.029 -5.271 1.00 92.81 110 ILE A O 1
ATOM 817 N N . ILE A 1 111 ? -1.242 5.763 -4.060 1.00 95.88 111 ILE A N 1
ATOM 818 C CA . ILE A 1 111 ? -1.651 5.277 -2.742 1.00 95.88 111 ILE A CA 1
ATOM 819 C C . ILE A 1 111 ? -2.415 6.416 -2.081 1.00 95.88 111 ILE A C 1
ATOM 821 O O . ILE A 1 111 ? -1.946 7.555 -2.078 1.00 95.88 111 ILE A O 1
ATOM 825 N N . PHE A 1 112 ? -3.579 6.111 -1.526 1.00 96.06 112 PHE A N 1
ATOM 826 C CA . PHE A 1 112 ? -4.483 7.065 -0.897 1.00 96.06 112 PHE A CA 1
ATOM 827 C C . PHE A 1 112 ? -4.594 6.788 0.597 1.00 96.06 112 PHE A C 1
ATOM 829 O O . PHE A 1 112 ? -4.441 5.643 1.017 1.00 96.06 112 PHE A O 1
ATOM 836 N N . ARG A 1 113 ? -4.903 7.824 1.376 1.00 96.25 113 ARG A N 1
ATOM 837 C CA . ARG A 1 113 ? -5.225 7.724 2.804 1.00 96.25 113 ARG A CA 1
ATOM 838 C C . ARG A 1 113 ? -6.631 8.261 3.027 1.00 96.25 113 ARG A C 1
ATOM 840 O O . ARG A 1 113 ? -6.901 9.406 2.666 1.00 96.25 113 ARG A O 1
ATOM 847 N N . ALA A 1 114 ? -7.506 7.452 3.608 1.00 94.69 114 ALA A N 1
ATOM 848 C CA . ALA A 1 114 ? -8.750 7.916 4.197 1.00 94.69 114 ALA A CA 1
ATOM 849 C C . ALA A 1 114 ? -8.557 8.137 5.697 1.00 94.69 114 ALA A C 1
ATOM 851 O O . ALA A 1 114 ? -7.951 7.301 6.367 1.00 94.69 114 ALA A O 1
ATOM 852 N N . ASP A 1 115 ? -9.053 9.266 6.198 1.00 91.81 115 ASP A N 1
ATOM 853 C CA . ASP A 1 115 ? -8.874 9.666 7.593 1.00 91.81 115 ASP A CA 1
ATOM 854 C C . ASP A 1 115 ? -9.706 8.768 8.518 1.00 91.81 115 ASP A C 1
ATOM 856 O O . ASP A 1 115 ? -10.929 8.689 8.392 1.00 91.81 115 ASP A O 1
ATOM 860 N N . GLY A 1 116 ? -9.060 8.112 9.475 1.00 89.19 116 GLY A N 1
ATOM 861 C CA . GLY A 1 116 ? -9.716 7.262 10.462 1.00 89.19 116 GLY A CA 1
ATOM 862 C C . GLY A 1 116 ? -10.678 8.028 11.368 1.00 89.19 116 GLY A C 1
ATOM 863 O O . GLY A 1 116 ? -11.646 7.447 11.855 1.00 89.19 116 GLY A O 1
ATOM 864 N N . ALA A 1 117 ? -10.471 9.336 11.556 1.00 88.62 117 ALA A N 1
ATOM 865 C CA . ALA A 1 117 ? -11.411 10.204 12.259 1.00 88.62 117 ALA A CA 1
ATOM 866 C C . ALA A 1 117 ? -12.622 10.589 11.389 1.00 88.62 117 ALA A C 1
ATOM 868 O O . ALA A 1 117 ? -13.680 10.933 11.922 1.00 88.62 117 ALA A O 1
ATOM 869 N N . ASN A 1 118 ? -12.479 10.547 10.060 1.00 88.62 118 ASN A N 1
ATOM 870 C CA . ASN A 1 118 ? -13.526 10.880 9.104 1.00 88.62 118 ASN A CA 1
ATOM 871 C C . ASN A 1 118 ? -13.331 10.157 7.764 1.00 88.62 118 ASN A C 1
ATOM 873 O O . ASN A 1 118 ? -12.773 10.710 6.821 1.00 88.62 118 ASN A O 1
ATOM 877 N N . LEU A 1 119 ? -13.902 8.962 7.625 1.00 88.19 119 LEU A N 1
ATOM 878 C CA . LEU A 1 119 ? -13.730 8.159 6.406 1.00 88.19 119 LEU A CA 1
ATOM 879 C C . LEU A 1 119 ? -14.310 8.800 5.128 1.00 88.19 119 LEU A C 1
ATOM 881 O O . LEU A 1 119 ? -14.044 8.316 4.030 1.00 88.19 119 LEU A O 1
ATOM 885 N N . ASN A 1 120 ? -15.065 9.903 5.240 1.00 87.44 120 ASN A N 1
ATOM 886 C CA . ASN A 1 120 ? -15.521 10.692 4.093 1.00 87.44 120 ASN A CA 1
ATOM 887 C C . ASN A 1 120 ? -14.429 11.576 3.478 1.00 87.44 120 ASN A C 1
ATOM 889 O O . ASN A 1 120 ? -14.688 12.238 2.475 1.00 87.44 120 ASN A O 1
ATOM 893 N N . THR A 1 121 ? -13.222 11.630 4.038 1.00 88.25 121 THR A N 1
ATOM 894 C CA . THR A 1 121 ? -12.082 12.338 3.446 1.00 88.25 121 THR A CA 1
ATOM 895 C C . THR A 1 121 ? -11.053 11.334 2.950 1.00 88.25 121 THR A C 1
ATOM 897 O O . THR A 1 121 ? -10.662 10.423 3.670 1.00 88.25 121 THR A O 1
ATOM 900 N N . VAL A 1 122 ? -10.613 11.505 1.699 1.00 92.12 122 VAL A N 1
ATOM 901 C CA . VAL A 1 122 ? -9.526 10.721 1.105 1.00 92.12 122 VAL A CA 1
ATOM 902 C C . VAL A 1 122 ? -8.537 11.642 0.395 1.00 92.12 122 VAL A C 1
ATOM 904 O O . VAL A 1 122 ? -8.926 12.488 -0.419 1.00 92.12 122 VAL A O 1
ATOM 907 N N . SER A 1 123 ? -7.252 11.491 0.699 1.00 93.50 123 SER A N 1
ATOM 908 C CA . SER A 1 123 ? -6.160 12.287 0.134 1.00 93.50 123 SER A CA 1
ATOM 909 C C . SER A 1 123 ? -5.146 11.416 -0.602 1.00 93.50 123 SER A C 1
ATOM 911 O O . SER A 1 123 ? -5.038 10.214 -0.356 1.00 93.50 123 SER A O 1
ATOM 913 N N . ASP A 1 124 ? -4.386 12.036 -1.505 1.00 94.69 124 ASP A N 1
ATOM 914 C CA . ASP A 1 124 ? -3.228 11.391 -2.123 1.00 94.69 124 ASP A CA 1
ATOM 915 C C . ASP A 1 124 ? -2.122 11.262 -1.069 1.00 94.69 124 ASP A C 1
ATOM 917 O O . ASP A 1 124 ? -1.714 12.258 -0.473 1.00 94.69 124 ASP A O 1
ATOM 921 N N . PHE A 1 125 ? -1.657 10.040 -0.818 1.00 96.75 125 PHE A N 1
ATOM 922 C CA . PHE A 1 125 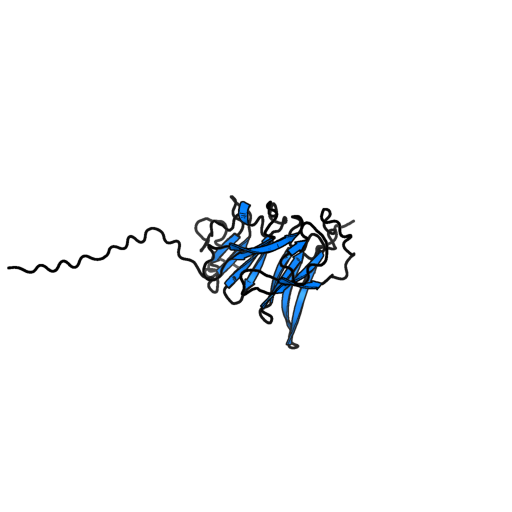? -0.624 9.751 0.177 1.00 96.75 125 PHE A CA 1
ATOM 923 C C . PHE A 1 125 ? 0.751 9.549 -0.470 1.00 96.75 125 PHE A C 1
ATOM 925 O O . PHE A 1 125 ? 1.741 10.105 0.006 1.00 96.75 125 PHE A O 1
ATOM 932 N N . ILE A 1 126 ? 0.793 8.806 -1.582 1.00 96.50 126 ILE A N 1
ATOM 933 C CA . ILE A 1 126 ? 1.949 8.684 -2.481 1.00 96.50 126 ILE A CA 1
ATOM 934 C C . ILE A 1 126 ? 1.504 8.992 -3.906 1.00 96.50 126 ILE A C 1
ATOM 936 O O . ILE A 1 126 ? 0.417 8.583 -4.332 1.00 96.50 126 ILE A O 1
ATOM 940 N N . LEU A 1 127 ? 2.368 9.698 -4.633 1.00 94.56 127 LEU A N 1
ATOM 941 C CA . LEU A 1 127 ? 2.131 10.157 -5.992 1.00 94.56 127 LEU A CA 1
ATOM 942 C C . LEU A 1 127 ? 2.815 9.271 -7.043 1.00 94.56 127 LEU A C 1
ATOM 944 O O . LEU A 1 127 ? 3.831 8.625 -6.782 1.00 94.56 127 LEU A O 1
ATOM 948 N N . ASN A 1 128 ? 2.278 9.268 -8.258 1.00 91.94 128 ASN A N 1
ATOM 949 C CA . ASN A 1 128 ? 2.946 8.696 -9.421 1.00 91.94 128 ASN A CA 1
ATOM 950 C C . ASN A 1 128 ? 4.113 9.581 -9.874 1.00 91.94 128 ASN A C 1
ATOM 952 O O . ASN A 1 128 ? 4.060 10.807 -9.803 1.00 91.94 128 ASN A O 1
ATOM 956 N N . THR A 1 129 ? 5.143 8.951 -10.428 1.00 90.12 129 THR A N 1
ATOM 957 C CA . THR A 1 129 ? 6.096 9.609 -11.327 1.00 90.12 129 THR A CA 1
ATOM 958 C C . THR A 1 129 ? 6.199 8.811 -12.622 1.00 90.12 129 THR A C 1
ATOM 960 O O . THR A 1 129 ? 6.239 7.584 -12.603 1.00 90.12 129 THR A O 1
ATOM 963 N N . ASN A 1 130 ? 6.259 9.502 -13.760 1.00 82.19 130 ASN A N 1
ATOM 964 C CA . ASN A 1 130 ? 6.487 8.869 -15.065 1.00 82.19 130 ASN A CA 1
ATOM 965 C C . ASN A 1 130 ? 7.982 8.727 -15.392 1.00 82.19 130 ASN A C 1
ATOM 967 O O . ASN A 1 130 ? 8.344 8.236 -16.458 1.00 82.19 130 ASN A O 1
ATOM 971 N N . THR A 1 131 ? 8.851 9.138 -14.468 1.00 85.50 131 THR A N 1
ATOM 972 C CA . THR A 1 131 ? 10.299 8.986 -14.580 1.00 85.50 131 THR A CA 1
ATOM 973 C C . THR A 1 131 ? 10.753 7.860 -13.669 1.00 85.50 131 THR A C 1
ATOM 975 O O . THR A 1 131 ? 10.564 7.924 -12.451 1.00 85.50 131 THR A O 1
ATOM 978 N N . TYR A 1 132 ? 11.390 6.849 -14.252 1.00 87.50 132 TYR A N 1
ATOM 979 C CA . TYR A 1 132 ? 12.080 5.825 -13.485 1.00 87.50 132 TYR A CA 1
ATOM 980 C C . TYR A 1 132 ? 13.438 6.360 -13.005 1.00 87.50 132 TYR A C 1
ATOM 982 O O . TYR A 1 132 ? 14.231 6.867 -13.798 1.00 87.50 132 TYR A O 1
ATOM 990 N N . GLY A 1 133 ? 13.703 6.284 -11.701 1.00 85.44 133 GLY A N 1
ATOM 991 C CA . GLY A 1 133 ? 14.898 6.869 -11.096 1.00 85.44 133 GLY A CA 1
ATOM 992 C C . GLY A 1 133 ? 14.907 6.768 -9.568 1.00 85.44 133 GLY A C 1
ATOM 993 O O . GLY A 1 133 ? 14.076 6.060 -8.994 1.00 85.44 133 GLY A O 1
ATOM 994 N N . PRO A 1 134 ? 15.851 7.444 -8.890 1.00 87.69 134 PRO A N 1
ATOM 995 C CA . PRO A 1 134 ? 15.914 7.467 -7.433 1.00 87.69 134 PRO A CA 1
ATOM 996 C C . PRO A 1 134 ? 14.659 8.107 -6.833 1.00 87.69 134 PRO A C 1
ATOM 998 O O . PRO A 1 134 ? 14.305 9.227 -7.186 1.00 87.69 134 PRO A O 1
ATOM 1001 N N . VAL A 1 135 ? 14.021 7.408 -5.895 1.00 95.06 135 VAL A N 1
ATOM 1002 C CA . VAL A 1 135 ? 12.824 7.897 -5.184 1.00 95.06 135 VAL A CA 1
ATOM 1003 C C . VAL A 1 135 ? 12.989 7.952 -3.666 1.00 95.06 135 VAL A C 1
ATOM 1005 O O . VAL A 1 135 ? 12.072 8.319 -2.946 1.00 95.06 135 VAL A O 1
ATOM 1008 N N . ILE A 1 136 ? 14.151 7.573 -3.133 1.00 97.25 136 ILE A N 1
ATOM 1009 C CA . ILE A 1 136 ? 14.375 7.616 -1.684 1.00 97.25 136 ILE A CA 1
ATOM 1010 C C . ILE A 1 136 ? 14.265 9.072 -1.203 1.00 97.25 136 ILE A C 1
ATOM 1012 O O . ILE A 1 136 ? 14.853 9.975 -1.794 1.00 97.25 136 ILE A O 1
ATOM 1016 N N . LYS A 1 137 ? 13.517 9.277 -0.116 1.00 97.06 137 LYS A N 1
ATOM 1017 C CA . LYS A 1 137 ? 13.099 10.561 0.464 1.00 97.06 137 LYS A CA 1
ATOM 1018 C C . LYS A 1 137 ? 12.168 11.409 -0.409 1.00 97.06 137 LYS A C 1
ATOM 1020 O O . LYS A 1 137 ? 12.003 12.594 -0.124 1.00 97.06 137 LYS A O 1
ATOM 1025 N N . THR A 1 138 ? 11.539 10.834 -1.432 1.00 96.38 138 THR A N 1
ATOM 1026 C CA . THR A 1 138 ? 10.472 11.499 -2.192 1.00 96.38 138 THR A CA 1
ATOM 1027 C C . THR A 1 138 ? 9.100 10.950 -1.802 1.00 96.38 138 THR A C 1
ATOM 1029 O O . THR A 1 138 ? 8.981 9.908 -1.158 1.00 96.38 138 THR A O 1
ATOM 1032 N N . ASN A 1 139 ? 8.045 11.650 -2.214 1.00 95.81 139 ASN A N 1
ATOM 1033 C CA . ASN A 1 139 ? 6.657 11.203 -2.091 1.00 95.81 139 ASN A CA 1
ATOM 1034 C C . ASN A 1 139 ? 6.128 10.566 -3.391 1.00 95.81 139 ASN A C 1
ATOM 1036 O O . ASN A 1 139 ? 4.915 10.512 -3.597 1.00 95.81 139 ASN A O 1
ATOM 1040 N N . THR A 1 140 ? 7.018 10.135 -4.289 1.00 95.12 140 THR A N 1
ATOM 1041 C CA . THR A 1 140 ? 6.674 9.624 -5.622 1.00 95.12 140 THR A CA 1
ATOM 1042 C C . THR A 1 140 ? 7.194 8.206 -5.837 1.00 95.12 140 THR A C 1
ATOM 1044 O O . THR A 1 140 ? 8.288 7.868 -5.395 1.00 95.12 140 THR A O 1
ATOM 1047 N N . ILE A 1 141 ? 6.434 7.371 -6.549 1.00 94.62 141 ILE A N 1
ATOM 1048 C CA . ILE A 1 141 ? 6.861 6.031 -6.983 1.00 94.62 141 ILE A CA 1
ATOM 1049 C C . ILE A 1 141 ? 6.575 5.868 -8.484 1.00 94.62 141 ILE A C 1
ATOM 1051 O O . ILE A 1 141 ? 5.481 6.227 -8.931 1.00 94.62 141 ILE A O 1
ATOM 1055 N N . PRO A 1 142 ? 7.523 5.338 -9.282 1.00 92.56 142 PRO A N 1
ATOM 1056 C CA . PRO A 1 142 ? 7.269 5.019 -10.679 1.00 92.56 142 PRO A CA 1
ATOM 1057 C C . PRO A 1 142 ? 6.240 3.898 -10.783 1.00 92.56 142 PRO A C 1
ATOM 1059 O O . PRO A 1 142 ? 6.473 2.797 -10.289 1.00 92.56 142 PRO A O 1
ATOM 1062 N N . ASN A 1 143 ? 5.098 4.159 -11.415 1.00 89.88 143 ASN A N 1
ATOM 1063 C CA . ASN A 1 143 ? 4.051 3.148 -11.551 1.00 89.88 143 ASN A CA 1
ATOM 1064 C C . ASN A 1 143 ? 3.370 3.160 -12.924 1.00 89.88 143 ASN A C 1
ATOM 1066 O O . ASN A 1 143 ? 3.048 2.089 -13.435 1.00 89.88 143 ASN A O 1
ATOM 1070 N N . ASN A 1 144 ? 3.178 4.338 -13.535 1.00 87.19 144 ASN A N 1
ATOM 1071 C CA . ASN A 1 144 ? 2.590 4.500 -14.875 1.00 87.19 144 ASN A CA 1
ATOM 1072 C C . ASN A 1 144 ? 1.347 3.620 -15.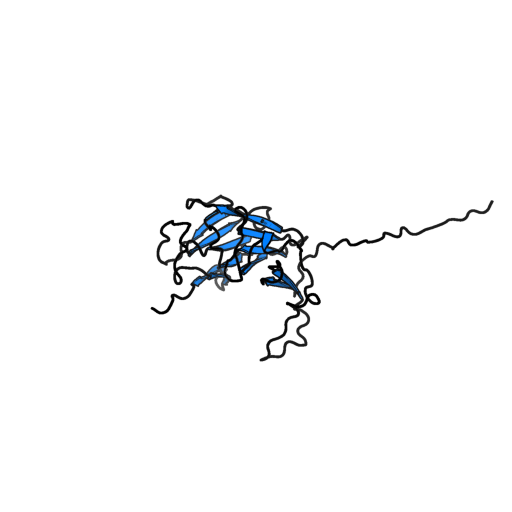094 1.00 87.19 144 ASN A C 1
ATOM 1074 O O . ASN A 1 144 ? 1.229 2.905 -16.084 1.00 87.19 144 ASN A O 1
ATOM 1078 N N . LYS A 1 145 ? 0.432 3.641 -14.116 1.00 85.12 145 LYS A N 1
ATOM 1079 C CA . LYS A 1 145 ? -0.866 2.942 -14.149 1.00 85.12 145 LYS A CA 1
ATOM 1080 C C . LYS A 1 145 ? -0.791 1.407 -14.124 1.00 85.12 145 LYS A C 1
ATOM 1082 O O . LYS A 1 145 ? -1.826 0.756 -14.229 1.00 85.12 145 LYS A O 1
ATOM 1087 N N . ASN A 1 146 ? 0.385 0.814 -13.911 1.00 88.50 146 ASN A N 1
ATOM 1088 C CA . ASN A 1 146 ? 0.524 -0.639 -13.737 1.00 88.50 146 ASN A CA 1
ATOM 1089 C C . ASN A 1 146 ? -0.015 -1.119 -12.385 1.00 88.50 146 ASN A C 1
ATOM 1091 O O . ASN A 1 146 ? -0.358 -2.287 -12.229 1.00 88.50 146 ASN A O 1
ATOM 1095 N N . GLY A 1 147 ? -0.129 -0.205 -11.422 1.00 90.12 147 GLY A N 1
ATOM 1096 C CA . GLY A 1 147 ? -0.718 -0.430 -10.114 1.00 90.12 147 GLY A CA 1
ATOM 1097 C C . GLY A 1 147 ? 0.159 -1.218 -9.152 1.00 90.12 147 GLY A C 1
ATOM 1098 O O . GLY A 1 147 ? 1.316 -1.545 -9.424 1.00 90.12 147 GLY A O 1
ATOM 1099 N N . PHE A 1 148 ? -0.413 -1.478 -7.988 1.00 93.06 148 PHE A N 1
ATOM 1100 C CA . PHE A 1 148 ? 0.215 -2.206 -6.897 1.00 93.06 148 PHE A CA 1
ATOM 1101 C C . PHE A 1 148 ? -0.422 -3.587 -6.744 1.00 93.06 148 PHE A C 1
ATOM 1103 O O . PHE A 1 148 ? -1.567 -3.816 -7.151 1.00 93.06 148 PHE A O 1
ATOM 1110 N N . GLY A 1 149 ? 0.328 -4.510 -6.146 1.00 92.25 149 GLY A N 1
ATOM 1111 C CA . GLY A 1 149 ? -0.258 -5.680 -5.510 1.00 92.25 149 GLY A CA 1
ATOM 1112 C C . GLY A 1 149 ? -0.920 -5.246 -4.203 1.00 92.25 149 GLY A C 1
ATOM 1113 O O . GLY A 1 149 ? -1.690 -4.285 -4.164 1.00 92.25 149 GLY A O 1
ATOM 1114 N N . ASN A 1 150 ? -0.613 -5.935 -3.112 1.00 94.69 150 ASN A N 1
ATOM 1115 C CA . ASN A 1 150 ? -1.082 -5.552 -1.790 1.00 94.69 150 ASN A CA 1
ATOM 1116 C C . ASN A 1 150 ? -0.124 -4.558 -1.102 1.00 94.69 150 ASN A C 1
ATOM 1118 O O . ASN A 1 150 ? 1.036 -4.382 -1.508 1.00 94.69 150 ASN A O 1
ATOM 1122 N N . ILE A 1 151 ? -0.625 -3.930 -0.041 1.00 97.81 151 ILE A N 1
ATOM 1123 C CA . ILE A 1 151 ? 0.129 -3.094 0.892 1.00 97.81 151 ILE A CA 1
ATOM 1124 C C . ILE A 1 151 ? -0.034 -3.646 2.310 1.00 97.81 151 ILE A C 1
ATOM 1126 O O . ILE A 1 151 ? -1.038 -4.282 2.617 1.00 97.81 151 ILE A O 1
ATOM 1130 N N . ALA A 1 152 ? 0.943 -3.413 3.179 1.00 98.38 152 ALA A N 1
ATOM 1131 C CA . ALA A 1 152 ? 0.879 -3.855 4.567 1.00 98.38 152 ALA A CA 1
ATOM 1132 C C . ALA A 1 152 ? 1.366 -2.764 5.516 1.00 98.3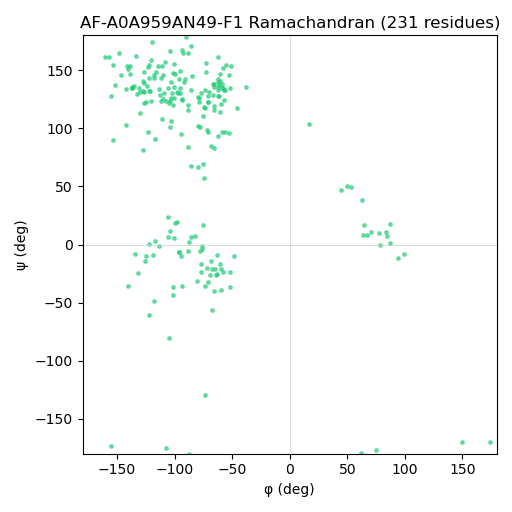8 152 ALA A C 1
ATOM 1134 O O . ALA A 1 152 ? 2.405 -2.144 5.282 1.00 98.38 152 ALA A O 1
ATOM 1135 N N . TYR A 1 153 ? 0.610 -2.554 6.592 1.00 98.25 153 TYR A N 1
ATOM 1136 C CA . TYR A 1 153 ? 0.992 -1.670 7.684 1.00 98.25 153 TYR A CA 1
ATOM 1137 C C . TYR A 1 153 ? 1.856 -2.414 8.700 1.00 98.25 153 TYR A C 1
ATOM 1139 O O . TYR A 1 153 ? 1.540 -3.521 9.134 1.00 98.25 153 TYR A O 1
ATOM 1147 N N . ASP A 1 154 ? 2.947 -1.773 9.083 1.00 98.00 154 ASP A N 1
ATOM 1148 C CA . ASP A 1 154 ? 3.846 -2.192 10.140 1.00 98.00 154 ASP A CA 1
ATOM 1149 C C . ASP A 1 154 ? 3.603 -1.320 11.374 1.00 98.00 154 ASP A C 1
ATOM 1151 O O . ASP A 1 154 ? 4.077 -0.184 11.463 1.00 98.00 154 ASP A O 1
ATOM 1155 N N . ARG A 1 155 ? 2.873 -1.879 12.342 1.00 95.94 155 ARG A N 1
ATOM 1156 C CA . ARG A 1 155 ? 2.529 -1.203 13.601 1.00 95.94 155 ARG A CA 1
ATOM 1157 C C . ARG A 1 155 ? 3.712 -0.942 14.528 1.00 95.94 155 ARG A C 1
ATOM 1159 O O . ARG A 1 155 ? 3.613 -0.099 15.415 1.00 95.94 155 ARG A O 1
ATOM 1166 N N . TRP A 1 156 ? 4.816 -1.671 14.374 1.00 96.25 156 TRP A N 1
ATOM 1167 C CA . TRP A 1 156 ? 5.972 -1.534 15.264 1.00 96.25 156 TRP A CA 1
ATOM 1168 C C . TRP A 1 156 ? 6.829 -0.329 14.883 1.00 96.25 156 TRP A C 1
ATOM 1170 O O . TRP A 1 156 ? 7.399 0.314 15.762 1.00 96.25 156 TRP A O 1
ATOM 1180 N N . TYR A 1 157 ? 6.866 0.005 13.592 1.00 96.19 157 TYR A N 1
ATOM 1181 C CA . TYR A 1 157 ? 7.634 1.134 13.062 1.00 96.19 157 TYR A CA 1
ATOM 1182 C C . TYR A 1 157 ? 6.775 2.229 12.410 1.00 96.19 157 TYR A C 1
ATOM 1184 O O . TYR A 1 157 ? 7.325 3.203 11.903 1.00 96.19 157 TYR A O 1
ATOM 1192 N N . GLN A 1 158 ? 5.445 2.093 12.435 1.00 96.62 158 GLN A N 1
ATOM 1193 C CA . GLN A 1 158 ? 4.479 3.052 11.881 1.00 96.62 158 GLN A CA 1
ATOM 1194 C C . GLN A 1 158 ? 4.758 3.400 10.409 1.00 96.62 158 GLN A C 1
ATOM 1196 O O . GLN A 1 158 ? 4.824 4.566 10.009 1.00 96.62 158 GLN A O 1
ATOM 1201 N N . GLN A 1 159 ? 4.942 2.359 9.599 1.00 97.94 159 GLN A N 1
ATOM 1202 C CA . GLN A 1 159 ? 5.307 2.461 8.186 1.00 97.94 159 GLN A CA 1
ATOM 1203 C C . GLN A 1 159 ? 4.439 1.544 7.322 1.00 97.94 159 GLN A C 1
ATOM 1205 O O . GLN A 1 159 ? 3.795 0.620 7.816 1.00 97.94 159 GLN A O 1
ATOM 1210 N N . LEU A 1 160 ? 4.422 1.802 6.019 1.00 98.50 160 LEU A N 1
ATOM 1211 C CA . LEU A 1 160 ? 3.766 0.963 5.024 1.00 98.50 160 LEU A CA 1
ATOM 1212 C C . LEU A 1 160 ? 4.804 0.267 4.154 1.00 98.50 160 LEU A C 1
ATOM 1214 O O . LEU A 1 160 ? 5.837 0.840 3.808 1.00 98.50 160 LEU A O 1
ATOM 1218 N N . PHE A 1 161 ? 4.484 -0.949 3.739 1.00 98.56 161 PHE A N 1
ATOM 1219 C CA . PHE A 1 161 ? 5.176 -1.633 2.660 1.00 98.56 161 PHE A CA 1
ATOM 1220 C C . PHE A 1 161 ? 4.232 -1.809 1.477 1.00 98.56 161 PHE A C 1
ATOM 1222 O O . PHE A 1 161 ? 3.094 -2.235 1.662 1.00 98.56 161 PHE A O 1
ATOM 1229 N N . ALA A 1 162 ? 4.699 -1.497 0.269 1.00 97.69 162 ALA A N 1
ATOM 1230 C CA . ALA A 1 162 ? 3.892 -1.569 -0.944 1.00 97.69 162 ALA A CA 1
ATOM 1231 C C . ALA A 1 162 ? 4.596 -2.348 -2.057 1.00 97.69 162 ALA A C 1
ATOM 1233 O O . ALA A 1 162 ? 5.762 -2.093 -2.356 1.00 97.69 162 ALA A O 1
ATOM 1234 N N . THR A 1 163 ? 3.877 -3.286 -2.677 1.00 95.81 163 THR A N 1
ATOM 1235 C CA . THR A 1 163 ? 4.370 -4.088 -3.809 1.00 95.81 163 THR A CA 1
ATOM 1236 C C . THR A 1 163 ? 3.977 -3.444 -5.132 1.00 95.81 163 THR A C 1
ATOM 1238 O O . THR A 1 163 ? 2.801 -3.175 -5.362 1.00 95.81 163 THR A O 1
ATOM 1241 N N . ASN A 1 164 ? 4.939 -3.182 -6.010 1.00 94.31 164 ASN A N 1
ATOM 1242 C CA . ASN A 1 164 ? 4.690 -2.480 -7.266 1.00 94.31 164 ASN A CA 1
ATOM 1243 C C . ASN A 1 164 ? 4.698 -3.459 -8.450 1.00 94.31 164 ASN A C 1
ATOM 1245 O O . ASN A 1 164 ? 5.676 -4.175 -8.667 1.00 94.31 164 ASN A O 1
ATOM 1249 N N . LEU A 1 165 ? 3.608 -3.491 -9.225 1.00 92.06 165 LEU A N 1
ATOM 1250 C CA . LEU A 1 165 ? 3.471 -4.402 -10.367 1.00 92.06 165 LEU A CA 1
ATOM 1251 C C . LEU A 1 165 ? 4.271 -3.937 -11.589 1.00 92.06 165 LEU A C 1
ATOM 1253 O O . LEU A 1 165 ? 4.515 -4.746 -12.482 1.00 92.06 165 LEU A O 1
ATOM 1257 N N . LEU A 1 166 ? 4.686 -2.663 -11.629 1.00 91.69 166 LEU A N 1
ATOM 1258 C CA . LEU A 1 166 ? 5.544 -2.150 -12.694 1.00 91.69 166 LEU A CA 1
ATOM 1259 C C . LEU A 1 166 ? 6.937 -2.777 -12.631 1.00 91.69 166 LEU A C 1
ATOM 1261 O O . LEU A 1 166 ? 7.399 -3.335 -13.616 1.00 91.69 166 LEU A O 1
ATOM 1265 N N . ASP A 1 167 ? 7.618 -2.656 -11.494 1.00 92.44 167 ASP A N 1
ATOM 1266 C CA . ASP A 1 167 ? 9.048 -2.964 -11.376 1.00 92.44 167 ASP A CA 1
ATOM 1267 C C . ASP A 1 167 ? 9.348 -4.179 -10.485 1.00 92.44 167 ASP A C 1
ATOM 1269 O O . ASP A 1 167 ? 10.511 -4.544 -10.316 1.00 92.44 167 ASP A O 1
ATOM 1273 N N . GLY A 1 168 ? 8.315 -4.803 -9.908 1.00 92.88 168 GLY A N 1
ATOM 1274 C CA . GLY A 1 168 ? 8.440 -5.977 -9.044 1.00 92.88 168 GLY A CA 1
ATOM 1275 C C . GLY A 1 168 ? 9.065 -5.681 -7.679 1.00 92.88 168 GLY A C 1
ATOM 1276 O O . GLY A 1 168 ? 9.418 -6.613 -6.956 1.00 92.88 168 GLY A O 1
ATOM 1277 N N . LYS A 1 169 ? 9.231 -4.406 -7.310 1.00 94.12 169 LYS A N 1
ATOM 1278 C CA . LYS A 1 169 ? 9.909 -4.007 -6.072 1.00 94.12 169 LYS A CA 1
ATOM 1279 C C . LYS A 1 169 ? 8.946 -3.830 -4.907 1.00 94.12 169 LYS A C 1
ATOM 1281 O O . LYS A 1 169 ? 7.729 -3.700 -5.069 1.00 94.12 169 LYS A O 1
ATOM 1286 N N . ILE A 1 170 ? 9.533 -3.788 -3.713 1.00 96.69 170 ILE A N 1
ATOM 1287 C CA . ILE A 1 170 ? 8.836 -3.472 -2.468 1.00 96.69 170 ILE A CA 1
ATOM 1288 C C . ILE A 1 170 ? 9.334 -2.123 -1.955 1.00 96.69 170 ILE A C 1
ATOM 1290 O O . ILE A 1 170 ? 10.527 -1.932 -1.717 1.00 96.69 170 ILE A O 1
ATOM 1294 N N . TYR A 1 171 ? 8.406 -1.196 -1.763 1.00 97.94 171 TYR A N 1
ATOM 1295 C CA . TYR A 1 171 ? 8.666 0.155 -1.282 1.00 97.94 171 TYR A CA 1
ATOM 1296 C C . TYR A 1 171 ? 8.334 0.240 0.201 1.00 97.94 171 TYR A C 1
ATOM 1298 O O . TYR A 1 171 ? 7.219 -0.096 0.595 1.00 97.94 171 TYR A O 1
ATOM 1306 N N . ARG A 1 172 ? 9.284 0.702 1.016 1.00 98.44 172 ARG A N 1
ATOM 1307 C CA . ARG A 1 172 ? 9.053 1.043 2.424 1.00 98.44 172 ARG A CA 1
ATOM 1308 C C . ARG A 1 172 ? 8.736 2.526 2.519 1.00 98.44 172 ARG A C 1
ATOM 1310 O O . ARG A 1 172 ? 9.535 3.344 2.067 1.00 98.44 172 ARG A O 1
ATOM 1317 N N . ILE A 1 173 ? 7.597 2.866 3.100 1.00 98.75 173 ILE A N 1
ATOM 1318 C CA . ILE A 1 173 ? 7.027 4.211 3.098 1.00 98.75 173 ILE A CA 1
ATOM 1319 C C . ILE A 1 173 ? 6.781 4.652 4.544 1.00 98.75 173 ILE A C 1
ATOM 1321 O O . ILE A 1 173 ? 6.056 3.988 5.281 1.00 98.75 173 ILE A O 1
ATOM 1325 N N . SER A 1 174 ? 7.369 5.773 4.953 1.00 98.31 174 SER A N 1
ATOM 1326 C CA . SER A 1 174 ? 7.101 6.422 6.241 1.00 98.31 174 SER A CA 1
ATOM 1327 C C . SER A 1 174 ? 5.957 7.435 6.132 1.00 98.31 174 SER A C 1
ATOM 1329 O O . SER A 1 174 ? 5.405 7.661 5.055 1.00 98.31 174 SER A O 1
ATOM 1331 N N . GLY A 1 175 ? 5.603 8.065 7.256 1.00 96.12 175 GLY A N 1
ATOM 1332 C CA . GLY A 1 175 ? 4.649 9.176 7.278 1.00 96.12 175 GLY A CA 1
ATOM 1333 C C . GLY A 1 175 ? 3.184 8.760 7.394 1.00 96.12 175 GLY A C 1
ATOM 1334 O O . GLY A 1 175 ? 2.318 9.583 7.135 1.00 96.12 175 GLY A O 1
ATOM 1335 N N . VAL A 1 176 ? 2.889 7.522 7.812 1.00 94.69 176 VAL A N 1
ATOM 1336 C CA . VAL A 1 176 ? 1.517 6.993 7.993 1.00 94.69 176 VAL A CA 1
ATOM 1337 C C . VAL A 1 176 ? 0.658 7.914 8.875 1.00 94.69 176 VAL A C 1
ATOM 1339 O O . VAL A 1 176 ? -0.503 8.151 8.575 1.00 94.69 176 VAL A O 1
ATOM 1342 N N . GLY A 1 177 ? 1.252 8.534 9.900 1.00 90.06 177 GLY A N 1
ATOM 1343 C CA . GLY A 1 177 ? 0.574 9.510 10.762 1.00 90.06 177 GLY A CA 1
ATOM 1344 C C . GLY A 1 177 ? 0.487 10.948 10.223 1.00 90.06 177 GLY A C 1
ATOM 1345 O O . GLY A 1 177 ? 0.095 11.834 10.982 1.00 90.06 177 GLY A O 1
ATOM 1346 N N . SER A 1 178 ? 0.878 11.195 8.971 1.00 92.81 178 SER A N 1
ATOM 1347 C CA . SER A 1 178 ? 0.992 12.518 8.341 1.00 92.81 178 SER A CA 1
ATOM 1348 C C . SER A 1 178 ? 0.081 12.646 7.112 1.00 92.81 178 SER A C 1
ATOM 1350 O O . SER A 1 178 ? -0.573 11.699 6.679 1.00 92.81 178 SER A O 1
ATOM 1352 N N . ALA A 1 179 ? 0.013 13.847 6.528 1.00 91.75 179 ALA A N 1
ATOM 1353 C CA . ALA A 1 179 ? -0.785 14.096 5.321 1.00 91.75 179 ALA A CA 1
ATOM 1354 C C . ALA A 1 179 ? -0.225 13.409 4.058 1.00 91.75 179 ALA A C 1
ATOM 1356 O O . ALA A 1 179 ? -0.981 13.126 3.135 1.00 91.75 179 ALA A O 1
ATOM 1357 N N . SER A 1 180 ? 1.085 13.148 4.012 1.00 95.62 180 SER A N 1
ATOM 1358 C CA . SER A 1 180 ? 1.767 12.490 2.893 1.00 95.62 180 SER A CA 1
ATOM 1359 C C . SER A 1 180 ? 2.846 11.534 3.390 1.00 95.62 180 SER A C 1
ATOM 1361 O O . SER A 1 180 ? 3.381 11.707 4.491 1.00 95.62 180 SER A O 1
ATOM 1363 N N . GLY A 1 181 ? 3.141 10.527 2.570 1.00 97.50 181 GLY A N 1
ATOM 1364 C CA . GLY A 1 181 ? 4.191 9.556 2.829 1.00 97.50 181 GLY A CA 1
ATOM 1365 C C . GLY A 1 181 ? 5.525 9.933 2.189 1.00 97.50 181 GLY A C 1
ATOM 1366 O O . GLY A 1 181 ? 5.605 10.809 1.326 1.00 97.50 181 GLY A O 1
ATOM 1367 N N . SER A 1 182 ? 6.580 9.232 2.601 1.00 98.06 182 SER A N 1
ATOM 1368 C CA . SER A 1 182 ? 7.923 9.358 2.025 1.00 98.06 182 SER A CA 1
ATOM 1369 C C . SER A 1 182 ? 8.556 7.986 1.839 1.00 98.06 182 SER A C 1
ATOM 1371 O O . SER A 1 182 ? 8.491 7.142 2.733 1.00 98.06 182 SER A O 1
ATOM 1373 N N . VAL A 1 183 ? 9.163 7.735 0.681 1.00 98.50 183 VAL A N 1
ATOM 1374 C CA . VAL A 1 183 ? 9.848 6.470 0.402 1.00 98.50 183 VAL A CA 1
ATOM 1375 C C . VAL A 1 183 ? 11.162 6.429 1.178 1.00 98.50 183 VAL A C 1
ATOM 1377 O O . VAL A 1 183 ? 12.075 7.218 0.956 1.00 98.50 183 VAL A O 1
ATOM 1380 N N . GLU A 1 184 ? 11.296 5.471 2.081 1.00 98.19 184 GLU A N 1
ATOM 1381 C CA . GLU A 1 184 ? 12.458 5.328 2.959 1.00 98.19 184 GLU A CA 1
ATOM 1382 C C . GLU A 1 184 ? 13.513 4.383 2.400 1.00 98.19 184 GLU A C 1
ATOM 1384 O O . GLU A 1 184 ? 14.711 4.571 2.608 1.00 98.19 184 GLU A O 1
ATOM 1389 N N . SER A 1 185 ? 13.066 3.327 1.731 1.00 97.69 185 SER A N 1
ATOM 1390 C CA . SER A 1 185 ? 13.934 2.361 1.075 1.00 97.69 185 SER A CA 1
ATOM 1391 C C . SER A 1 185 ? 13.155 1.573 0.033 1.00 97.69 185 SER A C 1
ATOM 1393 O O . SER A 1 185 ? 11.923 1.513 0.052 1.00 97.69 185 SER A O 1
ATOM 1395 N N . VAL A 1 186 ? 13.900 0.954 -0.878 1.00 96.44 186 VAL A N 1
ATOM 1396 C CA . VAL A 1 186 ? 13.353 0.085 -1.913 1.00 96.44 186 VAL A CA 1
ATOM 1397 C C . VAL A 1 186 ? 14.079 -1.248 -1.833 1.00 96.44 186 VAL A C 1
ATOM 1399 O O . VAL A 1 186 ? 15.303 -1.304 -1.938 1.00 96.44 186 VAL A O 1
ATOM 1402 N N . PHE A 1 187 ? 13.326 -2.320 -1.628 1.00 94.94 187 PHE A N 1
ATOM 1403 C CA . PHE A 1 187 ? 13.834 -3.680 -1.673 1.00 94.94 187 PHE A CA 1
ATOM 1404 C C . PHE A 1 187 ? 13.587 -4.257 -3.066 1.00 94.94 187 PHE A C 1
ATOM 1406 O O . PHE A 1 187 ? 12.478 -4.175 -3.595 1.00 94.94 187 PHE A O 1
ATOM 1413 N N . THR A 1 188 ? 14.635 -4.828 -3.656 1.00 92.06 188 THR A N 1
ATOM 1414 C CA . THR A 1 188 ? 14.543 -5.578 -4.911 1.00 92.06 188 THR A CA 1
ATOM 1415 C C . THR A 1 188 ? 14.595 -7.058 -4.552 1.00 92.06 188 THR A C 1
ATOM 1417 O O . THR A 1 188 ? 15.661 -7.533 -4.150 1.00 92.06 188 THR A O 1
ATOM 1420 N N . PRO A 1 189 ? 13.466 -7.780 -4.634 1.00 89.94 189 PRO A N 1
ATOM 1421 C CA . PRO A 1 189 ? 13.471 -9.225 -4.471 1.00 89.94 189 PRO A CA 1
ATOM 1422 C C . PRO A 1 189 ? 14.452 -9.883 -5.453 1.00 89.94 189 PRO A C 1
ATOM 1424 O O . PRO A 1 189 ? 14.706 -9.320 -6.520 1.00 89.94 189 PRO A O 1
ATOM 1427 N N . PRO A 1 190 ? 14.988 -11.074 -5.136 1.00 86.88 190 PRO A N 1
ATOM 1428 C CA . PRO A 1 190 ? 15.942 -11.786 -5.988 1.00 86.88 190 PRO A CA 1
ATOM 1429 C C . PRO A 1 190 ? 15.252 -12.430 -7.210 1.00 86.88 190 PRO A C 1
ATOM 1431 O O . PRO A 1 190 ? 15.290 -13.644 -7.401 1.00 86.88 190 PRO A O 1
ATOM 1434 N N . PHE A 1 191 ? 14.570 -11.613 -8.012 1.00 83.44 191 PHE A N 1
ATOM 1435 C CA . PHE A 1 191 ? 13.973 -11.946 -9.305 1.00 83.44 191 PHE A CA 1
ATOM 1436 C C . PHE A 1 191 ? 14.801 -11.301 -10.428 1.00 83.44 191 PHE A C 1
ATOM 1438 O O . PHE A 1 191 ? 15.840 -10.693 -10.167 1.00 83.44 191 PHE A O 1
ATOM 1445 N N . ASN A 1 192 ? 14.357 -11.416 -11.683 1.00 77.25 192 ASN A N 1
ATOM 1446 C CA . ASN A 1 192 ? 15.021 -10.711 -12.778 1.00 77.25 192 ASN A CA 1
ATOM 1447 C C . ASN A 1 192 ? 14.937 -9.193 -12.578 1.00 77.25 192 ASN A C 1
ATOM 1449 O O . ASN A 1 192 ? 13.927 -8.655 -12.123 1.00 77.25 192 ASN A O 1
ATOM 1453 N N . THR A 1 193 ? 16.012 -8.500 -12.941 1.00 76.62 193 THR A N 1
ATOM 1454 C CA . THR A 1 193 ? 16.103 -7.050 -12.787 1.00 76.62 193 THR A CA 1
ATOM 1455 C C . THR A 1 193 ? 15.185 -6.347 -13.782 1.00 76.62 193 THR A C 1
ATOM 1457 O O . THR A 1 193 ? 15.286 -6.564 -14.990 1.00 76.62 193 THR A O 1
ATOM 1460 N N . PHE A 1 194 ? 14.334 -5.453 -13.280 1.00 84.38 194 PHE A N 1
ATOM 1461 C CA . PHE A 1 194 ? 13.542 -4.553 -14.114 1.00 84.38 194 PHE A CA 1
ATOM 1462 C C . PHE A 1 194 ? 14.444 -3.702 -15.022 1.00 84.38 194 PHE A C 1
ATOM 1464 O O . PHE A 1 194 ? 15.428 -3.115 -14.566 1.00 84.38 194 PHE A O 1
ATOM 1471 N N . ASN A 1 195 ? 14.094 -3.619 -16.306 1.00 82.31 195 ASN A N 1
ATOM 1472 C CA . ASN A 1 195 ? 14.885 -2.950 -17.344 1.00 82.31 195 ASN A CA 1
ATOM 1473 C C . ASN A 1 195 ? 14.773 -1.411 -17.326 1.00 82.31 195 ASN A C 1
ATOM 1475 O O . ASN A 1 195 ? 15.470 -0.748 -18.091 1.00 82.31 195 ASN A O 1
ATOM 1479 N N . GLY A 1 196 ? 13.914 -0.845 -16.472 1.00 85.38 196 GLY A N 1
ATOM 1480 C CA . GLY A 1 196 ? 13.671 0.597 -16.387 1.00 85.38 196 GLY A CA 1
ATOM 1481 C C . GLY A 1 196 ? 12.594 1.120 -17.343 1.00 85.38 196 GLY A C 1
ATOM 1482 O O . GLY A 1 196 ? 12.337 2.323 -17.341 1.00 85.38 196 GLY A O 1
ATOM 1483 N N . ASP A 1 197 ? 11.954 0.259 -18.140 1.00 88.00 197 ASP A N 1
ATOM 1484 C CA . ASP A 1 197 ? 10.889 0.658 -19.061 1.00 88.00 197 ASP A CA 1
ATOM 1485 C C . ASP A 1 197 ? 9.553 0.827 -18.329 1.00 88.00 197 ASP A C 1
ATOM 1487 O O . ASP A 1 197 ? 8.837 -0.132 -18.045 1.00 88.00 197 ASP A O 1
ATOM 1491 N N . ILE A 1 198 ? 9.190 2.081 -18.062 1.00 86.62 198 ILE A N 1
ATOM 1492 C CA . ILE A 1 198 ? 7.953 2.449 -17.369 1.00 86.62 198 ILE A CA 1
ATOM 1493 C C . ILE A 1 198 ? 6.673 1.999 -18.108 1.00 86.62 198 ILE A C 1
ATOM 1495 O O . ILE A 1 198 ? 5.594 1.984 -17.518 1.00 86.62 198 ILE A O 1
ATOM 1499 N N . ASN A 1 199 ? 6.753 1.650 -19.395 1.00 85.50 199 ASN A N 1
ATOM 1500 C CA . ASN A 1 199 ? 5.599 1.219 -20.190 1.00 85.50 199 ASN A CA 1
ATOM 1501 C C . ASN A 1 199 ? 5.427 -0.302 -20.233 1.00 85.50 199 ASN A C 1
ATOM 1503 O O . ASN A 1 199 ? 4.394 -0.780 -20.699 1.00 85.50 199 ASN A O 1
ATOM 1507 N N . SER A 1 200 ? 6.412 -1.058 -19.751 1.00 86.75 200 SER A N 1
ATOM 1508 C CA . SER A 1 200 ? 6.397 -2.515 -19.783 1.00 86.75 200 SER A CA 1
ATOM 1509 C C . SER A 1 200 ? 6.562 -3.057 -18.365 1.00 86.75 200 SER A C 1
ATOM 1511 O O . SER A 1 200 ? 7.699 -3.190 -17.913 1.00 86.75 200 SER A O 1
ATOM 1513 N N . PRO A 1 201 ? 5.472 -3.410 -17.656 1.00 87.38 201 PRO A N 1
ATOM 1514 C CA . PRO A 1 201 ? 5.597 -3.999 -16.330 1.00 87.38 201 PRO A CA 1
ATOM 1515 C C . PRO A 1 201 ? 6.439 -5.276 -16.378 1.00 87.38 201 PRO A C 1
ATOM 1517 O O . PRO A 1 201 ? 6.432 -5.997 -17.382 1.00 87.38 201 PRO A O 1
ATOM 1520 N N . VAL A 1 202 ? 7.114 -5.590 -15.271 1.00 89.94 202 VAL A N 1
ATOM 1521 C CA . VAL A 1 202 ? 7.816 -6.867 -15.092 1.00 89.94 202 VAL A CA 1
ATOM 1522 C C . VAL A 1 202 ? 6.885 -8.039 -15.403 1.00 89.94 202 VAL A C 1
ATOM 1524 O O . VAL A 1 202 ? 5.651 -7.939 -15.310 1.00 89.94 202 VAL A O 1
ATOM 1527 N N . LYS A 1 203 ? 7.460 -9.167 -15.809 1.00 88.06 203 LYS A N 1
ATOM 1528 C CA . LYS A 1 203 ? 6.664 -10.310 -16.258 1.00 88.06 203 LYS A CA 1
ATOM 1529 C C . LYS A 1 203 ? 5.978 -10.996 -15.068 1.00 88.06 203 LYS A C 1
ATOM 1531 O O . LYS A 1 203 ? 6.469 -10.930 -13.939 1.00 88.06 203 LYS A O 1
ATOM 1536 N N . PRO A 1 204 ? 4.867 -11.709 -15.295 1.00 83.94 204 PRO A N 1
ATOM 1537 C CA . PRO A 1 204 ? 4.364 -12.676 -14.323 1.00 83.94 204 PRO A CA 1
ATOM 1538 C C . PRO A 1 204 ? 5.476 -13.650 -13.919 1.00 83.94 204 PRO A C 1
ATOM 1540 O O . PRO A 1 204 ? 6.244 -14.103 -14.768 1.00 83.94 204 PRO A O 1
ATOM 1543 N N . GLY A 1 205 ? 5.615 -13.927 -12.622 1.00 84.06 205 GLY A N 1
ATOM 1544 C CA . GLY A 1 205 ? 6.798 -14.604 -12.070 1.00 84.06 205 GLY A CA 1
ATOM 1545 C C . GLY A 1 205 ? 7.893 -13.670 -11.540 1.00 84.06 205 GLY A C 1
ATOM 1546 O O . GLY A 1 205 ? 8.780 -14.137 -10.832 1.00 84.06 205 GLY A O 1
ATOM 1547 N N . GLU A 1 206 ? 7.823 -12.368 -11.825 1.00 86.94 206 GLU A N 1
ATOM 1548 C CA . GLU A 1 206 ? 8.711 -11.320 -11.286 1.00 86.94 206 GLU A CA 1
ATOM 1549 C C . GLU A 1 206 ? 7.929 -10.274 -10.471 1.00 86.94 206 GLU A C 1
ATOM 1551 O O . GLU A 1 206 ? 8.518 -9.444 -9.782 1.00 86.94 206 GLU A O 1
ATOM 1556 N N . ARG A 1 207 ? 6.591 -10.319 -10.511 1.00 88.12 207 ARG A N 1
ATOM 1557 C CA . ARG A 1 207 ? 5.720 -9.430 -9.736 1.00 88.12 207 ARG A CA 1
ATOM 1558 C C . ARG A 1 207 ? 5.605 -9.899 -8.295 1.00 88.12 207 ARG A C 1
ATOM 1560 O O . ARG A 1 207 ? 5.204 -11.035 -8.028 1.00 88.12 207 ARG A O 1
ATOM 1567 N N . CYS A 1 208 ? 5.884 -9.001 -7.357 1.00 89.75 208 CYS A N 1
ATOM 1568 C CA . CYS A 1 208 ? 5.376 -9.135 -5.998 1.00 89.75 208 CYS A CA 1
ATOM 1569 C C . CYS A 1 208 ? 3.884 -8.803 -5.980 1.00 89.75 208 CYS A C 1
ATOM 1571 O O . CYS A 1 208 ? 3.471 -7.783 -6.527 1.00 89.75 208 CYS A O 1
ATOM 1573 N N . TRP A 1 209 ? 3.093 -9.657 -5.334 1.00 86.75 209 TRP A N 1
ATOM 1574 C CA . TRP A 1 209 ? 1.646 -9.485 -5.233 1.00 86.75 209 TRP A CA 1
ATOM 1575 C C . TRP A 1 209 ? 1.177 -9.421 -3.782 1.00 86.75 209 TRP A C 1
ATOM 1577 O O . TRP A 1 209 ? 0.630 -8.412 -3.353 1.00 86.75 209 TRP A O 1
ATOM 1587 N N . GLY A 1 210 ? 1.413 -10.477 -3.002 1.00 90.94 210 GLY A N 1
ATOM 1588 C CA . GLY A 1 210 ? 1.072 -10.497 -1.580 1.00 90.94 210 GLY A CA 1
ATOM 1589 C C . GLY A 1 210 ? 2.174 -9.869 -0.734 1.00 90.94 210 GLY A C 1
ATOM 1590 O O . GLY A 1 210 ? 3.354 -10.039 -1.038 1.00 90.94 210 GLY A O 1
ATOM 1591 N N . ILE A 1 211 ? 1.800 -9.189 0.346 1.00 96.75 211 ILE A N 1
ATOM 1592 C CA . ILE A 1 211 ? 2.735 -8.694 1.357 1.00 96.75 211 ILE A CA 1
ATOM 1593 C C . ILE A 1 211 ? 2.081 -8.717 2.737 1.00 96.75 211 ILE A C 1
ATOM 1595 O O . ILE A 1 211 ? 0.876 -8.510 2.856 1.00 96.75 211 ILE A O 1
ATOM 1599 N N . GLY A 1 212 ? 2.873 -8.990 3.768 1.00 96.75 212 GLY A N 1
ATOM 1600 C CA . GLY A 1 212 ? 2.445 -8.998 5.160 1.00 96.75 212 GLY A CA 1
ATOM 1601 C C . GLY A 1 212 ? 3.611 -8.694 6.091 1.00 96.75 212 GLY A C 1
ATOM 1602 O O . GLY A 1 212 ? 4.770 -8.928 5.748 1.00 96.75 212 GLY A O 1
ATOM 1603 N N . VAL A 1 213 ? 3.300 -8.165 7.270 1.00 97.25 213 VAL A N 1
ATOM 1604 C CA . VAL A 1 213 ? 4.286 -7.840 8.304 1.00 97.25 213 VAL A CA 1
ATOM 1605 C C . VAL A 1 213 ? 3.916 -8.602 9.566 1.00 97.25 213 VAL A C 1
ATOM 1607 O O . VAL A 1 213 ? 2.755 -8.586 9.972 1.00 97.25 213 VAL A O 1
ATOM 1610 N N . ASN A 1 214 ? 4.888 -9.270 10.180 1.00 96.38 214 ASN A N 1
ATOM 1611 C CA . ASN A 1 214 ? 4.682 -9.995 11.428 1.00 96.38 214 ASN A CA 1
ATOM 1612 C C . ASN A 1 214 ? 5.863 -9.798 12.383 1.00 96.38 214 ASN A C 1
ATOM 1614 O O . ASN A 1 214 ? 7.008 -9.702 11.944 1.00 96.38 214 ASN A O 1
ATOM 1618 N N . LEU A 1 215 ? 5.577 -9.770 13.684 1.00 96.00 215 LEU A N 1
ATOM 1619 C CA . LEU A 1 215 ? 6.585 -9.933 14.725 1.00 96.00 215 LEU A CA 1
ATOM 1620 C C . LEU A 1 215 ? 6.718 -11.424 15.001 1.00 96.00 215 LEU A C 1
ATOM 1622 O O . LEU A 1 215 ? 5.766 -12.061 15.456 1.00 96.00 215 LEU A O 1
ATOM 1626 N N . ASP A 1 216 ? 7.889 -11.972 14.722 1.00 95.62 216 ASP A N 1
ATOM 1627 C CA . ASP A 1 216 ? 8.130 -13.388 14.947 1.00 95.62 216 ASP A CA 1
ATOM 1628 C C . ASP A 1 216 ? 8.576 -13.664 16.388 1.00 95.62 216 ASP A C 1
ATOM 1630 O O . ASP A 1 216 ? 8.875 -12.760 17.171 1.00 95.62 216 ASP A O 1
ATOM 1634 N N . ASN A 1 217 ? 8.639 -14.950 16.739 1.00 95.44 217 ASN A N 1
ATOM 1635 C CA . ASN A 1 217 ? 8.939 -15.422 18.094 1.00 95.44 217 ASN A CA 1
ATOM 1636 C C . ASN A 1 217 ? 10.308 -14.970 18.630 1.00 95.44 217 ASN A C 1
ATOM 1638 O O . ASN A 1 217 ? 10.522 -14.976 19.838 1.00 95.44 217 ASN A O 1
ATOM 1642 N N . ASP A 1 218 ? 11.234 -14.597 17.749 1.00 96.50 218 ASP A N 1
ATOM 1643 C CA . ASP A 1 218 ? 12.551 -14.072 18.112 1.00 96.50 218 ASP A CA 1
ATOM 1644 C C . ASP A 1 218 ? 12.556 -12.553 18.360 1.00 96.50 218 ASP A C 1
ATOM 1646 O O . ASP A 1 218 ? 13.612 -11.961 18.574 1.00 96.50 218 ASP A O 1
ATOM 1650 N N . GLY A 1 219 ? 11.384 -11.914 18.346 1.00 95.12 219 GLY A N 1
ATOM 1651 C CA . GLY A 1 219 ? 11.236 -10.480 18.577 1.00 95.12 219 GLY A CA 1
ATOM 1652 C C . GLY A 1 219 ? 11.622 -9.619 17.374 1.00 95.12 219 GLY A C 1
ATOM 1653 O O . GLY A 1 219 ? 11.701 -8.398 17.506 1.00 95.12 219 GLY A O 1
ATOM 1654 N N . VAL A 1 220 ? 11.854 -10.224 16.206 1.00 96.69 220 VAL A N 1
ATOM 1655 C CA . VAL A 1 220 ? 12.194 -9.503 14.978 1.00 96.69 220 VAL A CA 1
ATOM 1656 C C . VAL A 1 220 ? 10.944 -9.317 14.125 1.00 96.69 220 VAL A C 1
ATOM 1658 O O . VAL A 1 220 ? 10.200 -10.260 13.856 1.00 96.69 220 VAL A O 1
ATOM 1661 N N . VAL A 1 221 ? 10.723 -8.083 13.672 1.00 96.00 221 VAL A N 1
ATOM 1662 C CA . VAL A 1 221 ? 9.675 -7.773 12.697 1.00 96.00 221 VAL A CA 1
ATOM 1663 C C . VAL A 1 221 ? 10.164 -8.164 11.309 1.00 96.00 221 VAL A C 1
ATOM 1665 O O . VAL A 1 221 ? 11.202 -7.683 10.848 1.00 96.00 221 VAL A O 1
ATOM 1668 N N . ARG A 1 222 ? 9.412 -9.030 10.632 1.00 96.56 222 ARG A N 1
ATOM 1669 C CA . ARG A 1 222 ? 9.709 -9.490 9.276 1.00 96.56 222 ARG A CA 1
ATOM 1670 C C . ARG A 1 222 ? 8.612 -9.100 8.305 1.00 96.56 222 ARG A C 1
ATOM 1672 O O . ARG A 1 222 ? 7.426 -9.086 8.632 1.00 96.56 222 ARG A O 1
ATOM 1679 N N . VAL A 1 223 ? 9.050 -8.819 7.08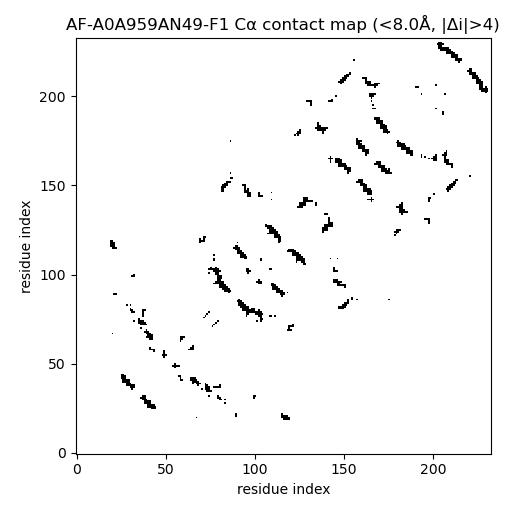2 1.00 96.56 223 VAL A N 1
ATOM 1680 C CA . VAL A 1 223 ? 8.181 -8.606 5.929 1.00 96.56 223 VAL A CA 1
ATOM 1681 C C . VAL A 1 223 ? 8.184 -9.883 5.102 1.00 96.56 223 VAL A C 1
ATOM 1683 O O . VAL A 1 223 ? 9.227 -10.324 4.620 1.00 96.56 223 VAL A O 1
ATOM 1686 N N . TYR A 1 224 ? 7.004 -10.459 4.935 1.00 96.38 224 TYR A N 1
ATOM 1687 C CA . TYR A 1 224 ? 6.749 -11.617 4.095 1.00 96.38 224 TYR A CA 1
ATOM 1688 C C . TYR A 1 224 ? 6.096 -11.144 2.808 1.00 96.38 224 TYR A C 1
ATOM 1690 O O . TYR A 1 224 ? 5.237 -10.265 2.834 1.00 96.38 224 TYR A O 1
ATOM 1698 N N . PHE A 1 225 ? 6.475 -11.725 1.677 1.00 94.88 225 PHE A N 1
ATOM 1699 C CA . PHE A 1 225 ? 5.873 -11.382 0.398 1.00 94.88 225 PHE A CA 1
ATOM 1700 C C . PHE A 1 225 ? 5.676 -12.618 -0.468 1.00 94.88 225 PHE A C 1
ATOM 1702 O O . PHE A 1 225 ? 6.413 -13.599 -0.371 1.00 94.88 225 PHE A O 1
ATOM 1709 N N . ALA A 1 226 ? 4.664 -12.549 -1.323 1.00 91.44 226 ALA A N 1
ATOM 1710 C CA . ALA A 1 226 ? 4.345 -13.578 -2.292 1.00 91.44 226 ALA A CA 1
ATOM 1711 C C . ALA A 1 226 ? 4.607 -13.057 -3.702 1.00 91.44 226 ALA A C 1
ATOM 1713 O O . ALA A 1 226 ? 4.352 -11.893 -4.027 1.00 91.44 226 ALA A O 1
ATOM 1714 N N . ARG A 1 227 ? 5.100 -13.959 -4.541 1.00 88.56 227 ARG A N 1
ATOM 1715 C CA . ARG A 1 227 ? 5.346 -13.725 -5.957 1.00 88.56 227 ARG A CA 1
ATOM 1716 C C . ARG A 1 227 ? 4.162 -14.236 -6.764 1.00 88.56 227 ARG A C 1
ATOM 1718 O O . ARG A 1 227 ? 3.620 -15.292 -6.441 1.00 88.56 227 ARG A O 1
ATOM 1725 N N . GLU A 1 228 ? 3.798 -13.525 -7.820 1.00 85.19 228 GLU A N 1
ATOM 1726 C CA . GLU A 1 228 ? 2.880 -14.061 -8.822 1.00 85.19 228 GLU A CA 1
ATOM 1727 C C . GLU A 1 228 ? 3.491 -15.317 -9.467 1.00 85.19 228 GLU A C 1
ATOM 1729 O O . GLU A 1 228 ? 4.700 -15.386 -9.705 1.00 85.19 228 GLU A O 1
ATOM 1734 N N . MET A 1 229 ? 2.672 -16.335 -9.728 1.00 80.31 229 MET A N 1
ATOM 1735 C CA . MET A 1 229 ? 3.142 -17.540 -10.410 1.00 80.31 229 MET A CA 1
ATOM 1736 C C . MET A 1 229 ? 3.539 -17.208 -11.859 1.00 80.31 229 MET A C 1
ATOM 1738 O O . MET A 1 229 ? 2.816 -16.468 -12.528 1.00 80.31 229 MET A O 1
ATOM 1742 N N . PRO A 1 230 ? 4.657 -17.751 -12.375 1.00 78.56 230 PRO A N 1
ATOM 1743 C CA . PRO A 1 230 ? 4.934 -17.708 -13.806 1.00 78.56 230 PRO A CA 1
ATOM 1744 C C . PRO A 1 230 ? 3.826 -18.437 -14.576 1.00 78.56 230 PRO A C 1
ATOM 1746 O O . PRO A 1 230 ? 3.296 -19.439 -14.088 1.00 78.56 230 PRO A O 1
ATOM 1749 N N . TYR A 1 231 ? 3.504 -17.983 -15.788 1.00 72.25 231 TYR A N 1
ATOM 1750 C CA . TYR A 1 231 ? 2.653 -18.776 -16.675 1.00 72.25 231 TYR A CA 1
ATOM 1751 C C . TYR A 1 231 ? 3.342 -20.114 -16.988 1.00 72.25 231 TYR A C 1
ATOM 1753 O O . TYR A 1 231 ? 4.553 -20.111 -17.233 1.00 72.25 231 TYR A O 1
ATOM 1761 N N . PRO A 1 232 ? 2.613 -21.247 -16.987 1.00 68.94 232 PRO A N 1
ATOM 1762 C CA . PRO A 1 232 ? 3.165 -22.487 -17.512 1.00 68.94 232 PRO A CA 1
ATOM 1763 C C . PRO A 1 232 ? 3.533 -22.263 -18.983 1.00 68.94 232 PRO A C 1
ATOM 1765 O O . PRO A 1 232 ? 2.689 -21.846 -19.776 1.00 68.94 232 PRO A O 1
ATOM 1768 N N . SER A 1 233 ? 4.814 -22.462 -19.291 1.00 61.38 233 SER A N 1
ATOM 1769 C CA . SER A 1 233 ? 5.379 -22.430 -20.642 1.00 61.38 233 SER A CA 1
ATOM 1770 C C . SER A 1 233 ? 4.869 -23.589 -21.480 1.00 61.38 233 SER A C 1
ATOM 1772 O O . SER A 1 233 ? 4.902 -24.716 -20.929 1.00 61.38 233 SER A O 1
#

Foldseek 3Di:
DDDDDDPDDDPPPPPDPPAQDADDPQKDKDAAADPFAGIFIFHRPPCVVVDPPDPPPGLPPDPPTGPDGQPCNGCANFNHWAAWEAAPLRKIKTAFAPPRHFGYPDQFAGIWIQHNRGNNDIARAAGEDCAQDDQAFHSYDLALRNIWAYKEADHVQRWIWTWHQAFQKIFIWHQNVHRYIGTHDIGQPPDDGGPRPSVHGDAQQSGWHDWYWDQDPVRDIDIDIDGGHHDDD